Protein AF-A0A8B8KLT3-F1 (afdb_monomer_lite)

pLDDT: mean 94.84, std 6.77, range [44.62, 98.75]

Structure (mmCIF, N/CA/C/O backbone):
data_AF-A0A8B8KLT3-F1
#
_entry.id   AF-A0A8B8KLT3-F1
#
loop_
_atom_site.group_PDB
_atom_site.id
_atom_site.type_symbol
_atom_site.label_atom_id
_atom_site.label_alt_id
_atom_site.label_comp_id
_atom_site.label_asym_id
_atom_site.label_entity_id
_atom_site.label_seq_id
_atom_site.pdbx_PDB_ins_code
_atom_site.Cartn_x
_atom_site.Cartn_y
_atom_site.Cartn_z
_atom_site.occupancy
_atom_site.B_iso_or_equiv
_atom_site.auth_seq_id
_atom_site.auth_comp_id
_atom_site.auth_asym_id
_atom_site.auth_atom_id
_atom_site.pdbx_PDB_model_num
ATOM 1 N N . MET A 1 1 ? -10.458 3.976 -3.186 1.00 79.50 1 MET A N 1
ATOM 2 C CA . MET A 1 1 ? -9.248 4.763 -2.903 1.00 79.50 1 MET A CA 1
ATOM 3 C C . MET A 1 1 ? -8.049 4.004 -3.432 1.00 79.50 1 MET A C 1
ATOM 5 O O . MET A 1 1 ? -7.982 2.793 -3.247 1.00 79.50 1 MET A O 1
ATOM 9 N N . ALA A 1 2 ? -7.175 4.704 -4.144 1.00 73.12 2 ALA A N 1
ATOM 10 C CA . ALA A 1 2 ? -5.927 4.180 -4.677 1.00 73.12 2 ALA A CA 1
ATOM 11 C C . ALA A 1 2 ? -4.838 5.233 -4.448 1.00 73.12 2 ALA A C 1
ATOM 13 O O . ALA A 1 2 ? -5.117 6.430 -4.530 1.00 73.12 2 ALA A O 1
ATOM 14 N N . GLU A 1 3 ? -3.627 4.779 -4.153 1.00 84.38 3 GLU A N 1
ATOM 15 C CA . GLU A 1 3 ? -2.444 5.622 -4.038 1.00 84.38 3 GLU A CA 1
ATOM 16 C C . GLU A 1 3 ? -1.879 5.912 -5.437 1.00 84.38 3 GLU A C 1
ATOM 18 O O . GLU A 1 3 ? -2.183 5.187 -6.392 1.00 84.38 3 GLU A O 1
ATOM 23 N N . PRO A 1 4 ? -1.066 6.973 -5.594 1.00 85.31 4 PRO A N 1
ATOM 24 C CA . PRO A 1 4 ? -0.473 7.330 -6.883 1.00 85.31 4 PRO A CA 1
ATOM 25 C C . PRO A 1 4 ? 0.542 6.301 -7.401 1.00 85.31 4 PRO A C 1
ATOM 27 O O . PRO A 1 4 ? 1.062 6.472 -8.499 1.00 85.31 4 PRO A O 1
ATOM 30 N N . ASP A 1 5 ? 0.853 5.259 -6.630 1.00 90.56 5 ASP A N 1
ATOM 31 C CA . ASP A 1 5 ? 1.742 4.160 -6.993 1.00 90.56 5 ASP A CA 1
ATOM 32 C C . ASP A 1 5 ? 1.015 2.837 -7.287 1.00 90.56 5 ASP A C 1
ATOM 34 O O . ASP A 1 5 ? 1.569 1.752 -7.094 1.00 90.56 5 ASP A O 1
ATOM 38 N N . HIS A 1 6 ? -0.212 2.933 -7.807 1.00 95.19 6 HIS A N 1
ATOM 39 C CA . HIS A 1 6 ? -1.013 1.811 -8.292 1.00 95.19 6 HIS A CA 1
ATOM 40 C C . HIS A 1 6 ? -1.143 1.791 -9.820 1.00 95.19 6 HIS A C 1
ATOM 42 O O . HIS A 1 6 ? -1.507 2.789 -10.439 1.00 95.19 6 HIS A O 1
ATOM 48 N N . ILE A 1 7 ? -0.928 0.619 -10.424 1.00 95.00 7 ILE A N 1
ATOM 49 C CA . ILE A 1 7 ? -1.195 0.349 -11.846 1.00 95.00 7 ILE A CA 1
ATOM 50 C C . ILE A 1 7 ? -2.191 -0.803 -11.964 1.00 95.00 7 ILE A C 1
ATOM 52 O O . ILE A 1 7 ? -1.947 -1.887 -11.440 1.00 95.00 7 ILE A O 1
ATOM 56 N N . PHE A 1 8 ? -3.293 -0.589 -12.682 1.00 95.88 8 PHE A N 1
ATOM 57 C CA . PHE A 1 8 ? -4.299 -1.623 -12.939 1.00 95.88 8 PHE A CA 1
ATOM 58 C C . PHE A 1 8 ? -3.861 -2.541 -14.079 1.00 95.88 8 PHE A C 1
ATOM 60 O O . PHE A 1 8 ? -3.801 -2.107 -15.225 1.00 95.88 8 PHE A O 1
ATOM 67 N N . VAL A 1 9 ? -3.582 -3.805 -13.769 1.00 96.44 9 VAL A N 1
ATOM 68 C CA . VAL A 1 9 ? -3.073 -4.801 -14.732 1.00 96.44 9 VAL A CA 1
ATOM 69 C C . VAL A 1 9 ? -4.161 -5.708 -15.300 1.00 96.44 9 VAL A C 1
ATOM 71 O O . VAL A 1 9 ? -4.005 -6.240 -16.393 1.00 96.44 9 VAL A O 1
ATOM 74 N N . ASN A 1 10 ? -5.271 -5.861 -14.579 1.00 96.12 10 ASN A N 1
ATOM 75 C CA . ASN A 1 10 ? -6.430 -6.645 -14.991 1.00 96.12 10 ASN A CA 1
ATOM 76 C C . ASN A 1 10 ? -7.720 -5.861 -14.697 1.00 96.12 10 ASN A C 1
ATOM 78 O O . ASN A 1 10 ? -7.727 -5.027 -13.784 1.00 96.12 10 ASN A O 1
ATOM 82 N N . PRO A 1 11 ? -8.830 -6.126 -15.416 1.00 95.81 11 PRO A N 1
ATOM 83 C CA . PRO A 1 11 ? -10.123 -5.526 -15.103 1.00 95.81 11 PRO A CA 1
ATOM 84 C C . PRO A 1 11 ? -10.520 -5.799 -13.649 1.00 95.81 11 PRO A C 1
ATOM 86 O O . PRO A 1 11 ? -10.669 -6.954 -13.254 1.00 95.81 11 PRO A O 1
ATOM 89 N N . LEU A 1 12 ? -10.693 -4.741 -12.854 1.00 95.62 12 LEU A N 1
ATOM 90 C CA . LEU A 1 12 ? -11.081 -4.844 -11.449 1.00 95.62 12 LEU A CA 1
ATOM 91 C C . LEU A 1 12 ? -12.616 -4.887 -11.332 1.00 95.62 12 LEU A C 1
ATOM 93 O O . LEU A 1 12 ? -13.262 -3.861 -11.570 1.00 95.62 12 LEU A O 1
ATOM 97 N N . 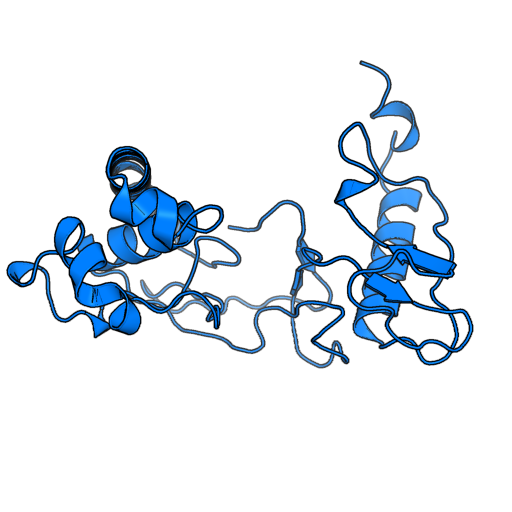PRO A 1 13 ? -13.228 -6.027 -10.958 1.00 96.00 13 PRO A N 1
ATOM 98 C CA . PRO A 1 13 ? -14.648 -6.057 -10.631 1.00 96.00 13 PRO A CA 1
ATOM 99 C C . PRO A 1 13 ? -14.911 -5.313 -9.315 1.00 96.00 13 PRO A C 1
ATOM 101 O O . PRO A 1 13 ? -14.000 -5.033 -8.534 1.00 96.00 13 PRO A O 1
ATOM 104 N N . ASN A 1 14 ? -16.179 -5.034 -9.018 1.00 96.31 14 ASN A N 1
ATOM 105 C CA . ASN A 1 14 ? -16.537 -4.576 -7.681 1.00 96.31 14 ASN A CA 1
ATOM 106 C C . ASN A 1 14 ? -16.343 -5.722 -6.672 1.00 96.31 14 ASN A C 1
ATOM 108 O O . ASN A 1 14 ? -17.134 -6.662 -6.642 1.00 96.31 14 ASN A O 1
ATOM 112 N N . LEU A 1 15 ? -15.287 -5.636 -5.862 1.00 97.06 15 LEU A N 1
ATOM 113 C CA . LEU A 1 15 ? -14.958 -6.624 -4.828 1.00 97.06 15 LEU A CA 1
ATOM 114 C C . LEU A 1 15 ? -15.702 -6.388 -3.499 1.00 97.06 15 LEU A C 1
ATOM 116 O O . LEU A 1 15 ? -15.641 -7.241 -2.609 1.00 97.06 15 LEU A O 1
ATOM 120 N N . ALA A 1 16 ? -16.366 -5.237 -3.342 1.00 97.50 16 ALA A N 1
ATOM 121 C CA . ALA A 1 16 ? -17.148 -4.895 -2.156 1.00 97.50 16 ALA A CA 1
ATOM 122 C C . ALA A 1 16 ? -18.562 -5.498 -2.222 1.00 97.50 16 ALA A C 1
ATOM 124 O O . ALA A 1 16 ? -19.087 -5.775 -3.302 1.00 97.50 16 ALA A O 1
ATOM 125 N N . TYR A 1 17 ? -19.212 -5.666 -1.066 1.00 96.69 17 TYR A N 1
ATOM 126 C CA . TYR A 1 17 ? -20.571 -6.213 -0.996 1.00 96.69 17 TYR A CA 1
ATOM 127 C C . TYR A 1 17 ? -21.422 -5.512 0.061 1.00 96.69 17 TYR A C 1
ATOM 129 O O . TYR A 1 17 ? -21.105 -5.543 1.253 1.00 96.69 17 TYR A O 1
ATOM 137 N N . GLY A 1 18 ? -22.545 -4.926 -0.365 1.00 93.56 18 GLY A N 1
ATOM 138 C CA . GLY A 1 18 ? -23.392 -4.119 0.513 1.00 93.56 18 GLY A CA 1
ATOM 139 C C . GLY A 1 18 ? -22.578 -2.993 1.153 1.00 93.56 18 GLY A C 1
ATOM 140 O O . GLY A 1 18 ? -21.831 -2.302 0.463 1.00 93.56 18 GLY A O 1
ATOM 141 N N . THR A 1 19 ? -22.686 -2.843 2.472 1.00 94.44 19 THR A N 1
ATOM 142 C CA . THR A 1 19 ? -21.913 -1.880 3.274 1.00 94.44 19 THR A CA 1
ATOM 143 C C . THR A 1 19 ? -20.525 -2.381 3.681 1.00 94.44 19 THR A C 1
ATOM 145 O O . THR A 1 19 ? -19.848 -1.696 4.437 1.00 94.44 19 THR A O 1
ATOM 148 N N . ARG A 1 20 ? -20.077 -3.551 3.200 1.00 97.31 20 ARG A N 1
ATOM 149 C CA . ARG A 1 20 ? -18.735 -4.080 3.487 1.00 97.31 20 ARG A CA 1
ATOM 150 C C . ARG A 1 20 ? -17.761 -3.695 2.373 1.00 97.31 20 ARG A C 1
ATOM 152 O O . ARG A 1 20 ? -17.880 -4.244 1.269 1.00 97.31 20 ARG A O 1
ATOM 159 N N . PRO A 1 21 ? -16.812 -2.776 2.627 1.00 98.12 21 PRO A N 1
ATOM 160 C CA . PRO A 1 21 ? -15.795 -2.408 1.651 1.00 98.12 21 PRO A CA 1
ATOM 161 C C . PRO A 1 21 ? -14.854 -3.582 1.363 1.00 98.12 21 PRO A C 1
ATOM 163 O O . PRO A 1 21 ? -14.781 -4.531 2.139 1.00 98.12 21 PRO A O 1
ATOM 166 N N . ALA A 1 22 ? -14.099 -3.511 0.272 1.00 98.25 22 ALA A N 1
ATOM 167 C CA . ALA A 1 22 ? -13.026 -4.459 -0.022 1.00 98.25 22 ALA A CA 1
ATOM 168 C C . ALA A 1 22 ? -11.661 -3.811 0.198 1.00 98.25 22 ALA A C 1
ATOM 170 O O . ALA A 1 22 ? -11.474 -2.660 -0.192 1.00 98.25 22 ALA A O 1
ATOM 171 N N . GLY A 1 23 ? -10.715 -4.544 0.780 1.00 97.62 23 GLY A N 1
ATOM 172 C CA . GLY A 1 23 ? -9.364 -4.056 1.058 1.00 97.62 23 GLY A CA 1
ATOM 173 C C . GLY A 1 23 ? -8.310 -5.151 0.921 1.00 97.62 23 GLY A C 1
ATOM 174 O O . GLY A 1 23 ? -8.630 -6.342 0.908 1.00 97.62 23 GLY A O 1
ATOM 175 N N . TYR A 1 24 ? -7.050 -4.744 0.792 1.00 97.44 24 TYR A N 1
ATOM 176 C CA . TYR A 1 24 ? -5.916 -5.665 0.791 1.00 97.44 24 TYR A CA 1
ATOM 177 C C . TYR A 1 24 ? -5.397 -5.886 2.226 1.00 97.44 24 TYR A C 1
ATOM 179 O O . TYR A 1 24 ? -5.205 -4.903 2.949 1.00 97.44 24 TYR A O 1
ATOM 187 N N . PRO A 1 25 ? -5.170 -7.141 2.663 1.00 96.75 25 PRO A N 1
ATOM 188 C CA . PRO A 1 25 ? -4.592 -7.424 3.972 1.00 96.75 25 PRO A CA 1
ATOM 189 C C . PRO A 1 25 ? -3.084 -7.146 3.968 1.00 96.75 25 PRO A C 1
ATOM 191 O O . PRO A 1 25 ? -2.295 -7.871 3.364 1.00 96.75 25 PRO A O 1
ATOM 194 N N . PHE A 1 26 ? -2.656 -6.112 4.686 1.00 95.25 26 PHE A N 1
ATOM 195 C CA . PHE A 1 26 ? -1.242 -5.771 4.784 1.00 95.25 26 PHE A CA 1
ATOM 196 C C . PHE A 1 26 ? -0.572 -6.586 5.886 1.00 95.25 26 PHE A C 1
ATOM 198 O O . PHE A 1 26 ? -0.862 -6.420 7.069 1.00 95.25 26 PHE A O 1
ATOM 205 N N . PHE A 1 27 ? 0.400 -7.424 5.521 1.00 92.50 27 PHE A N 1
ATOM 206 C CA . PHE A 1 27 ? 1.084 -8.316 6.467 1.00 92.50 27 PHE A CA 1
ATOM 207 C C . PHE A 1 27 ? 1.798 -7.590 7.624 1.00 92.50 27 PHE A C 1
ATOM 209 O O . PHE A 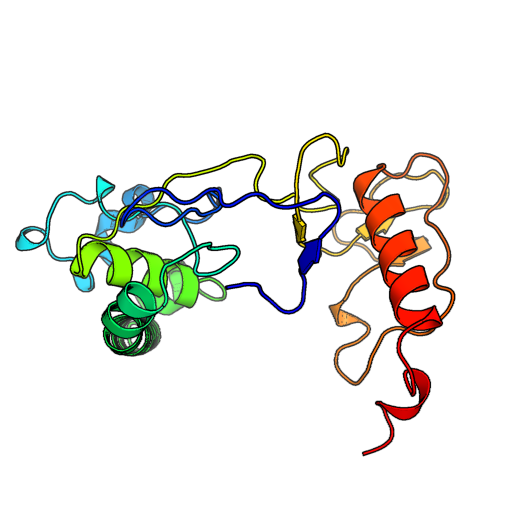1 27 ? 2.122 -8.224 8.636 1.00 92.50 27 PHE A O 1
ATOM 216 N N . TYR A 1 28 ? 2.094 -6.295 7.472 1.00 92.38 28 TYR A N 1
ATOM 217 C CA . TYR A 1 28 ? 2.739 -5.445 8.476 1.00 92.38 28 TYR A CA 1
ATOM 218 C C . TYR A 1 28 ? 1.753 -4.615 9.315 1.00 92.38 28 TYR A C 1
ATOM 220 O O . TYR A 1 28 ? 2.165 -4.029 10.316 1.00 92.38 28 TYR A O 1
ATOM 228 N N . ILE A 1 29 ? 0.460 -4.599 8.973 1.00 97.38 29 ILE A N 1
ATOM 229 C CA . ILE A 1 29 ? -0.584 -3.997 9.806 1.00 97.38 29 ILE A CA 1
ATOM 230 C C . ILE A 1 29 ? -1.136 -5.091 10.717 1.00 97.38 29 ILE A C 1
ATOM 232 O O . ILE A 1 29 ? -1.841 -5.997 10.283 1.00 97.38 29 ILE A O 1
ATOM 236 N N . ARG A 1 30 ? -0.764 -5.056 11.999 1.00 97.50 30 ARG A N 1
ATOM 237 C CA . ARG A 1 30 ? -1.070 -6.117 12.972 1.00 97.50 30 ARG A CA 1
ATOM 238 C C . ARG A 1 30 ? -1.687 -5.536 14.246 1.00 97.50 30 ARG A C 1
ATOM 240 O O . ARG A 1 30 ? -1.007 -5.514 15.274 1.00 97.50 30 ARG A O 1
ATOM 247 N N . PRO A 1 31 ? -2.961 -5.106 14.225 1.00 97.56 31 PRO A N 1
ATOM 248 C CA . PRO A 1 31 ? -3.597 -4.456 15.375 1.00 97.56 31 PRO A CA 1
ATOM 249 C C . PRO A 1 31 ? -3.509 -5.284 16.664 1.00 97.56 31 PRO A C 1
ATOM 251 O O . PRO A 1 31 ? -3.134 -4.755 17.704 1.00 97.56 31 PRO A O 1
ATOM 254 N N . ALA A 1 32 ? -3.708 -6.605 16.576 1.00 97.00 32 ALA A N 1
ATOM 255 C CA . ALA A 1 32 ? -3.585 -7.518 17.717 1.00 97.00 32 ALA A CA 1
ATOM 256 C C . ALA A 1 32 ? -2.170 -7.568 18.332 1.00 97.00 32 ALA A C 1
ATOM 258 O O . ALA A 1 32 ? -2.027 -7.713 19.541 1.00 97.00 32 ALA A O 1
ATOM 259 N N . LYS A 1 33 ? -1.104 -7.403 17.532 1.00 97.75 33 LYS A N 1
ATOM 260 C CA . LYS A 1 33 ? 0.279 -7.350 18.051 1.00 97.75 33 LYS A CA 1
ATOM 261 C C . LYS A 1 33 ? 0.544 -6.049 18.819 1.00 97.75 33 LYS A C 1
ATOM 263 O O . 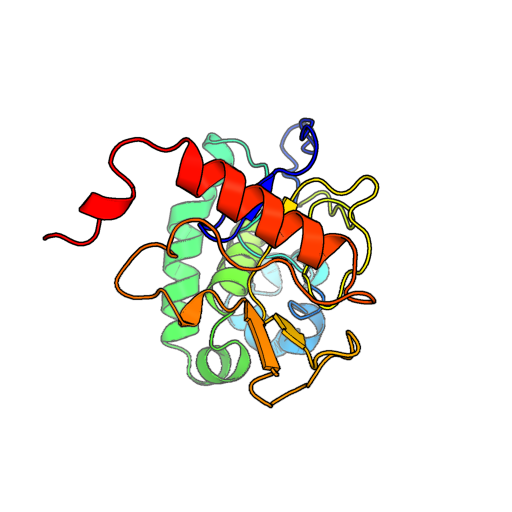LYS A 1 33 ? 1.398 -6.018 19.701 1.00 97.75 33 LYS A O 1
ATOM 268 N N . HIS A 1 34 ? -0.182 -4.988 18.480 1.00 97.75 34 HIS A N 1
ATOM 269 C CA . HIS A 1 34 ? -0.027 -3.651 19.042 1.00 97.75 34 HIS A CA 1
ATOM 270 C C . HIS A 1 34 ? -1.221 -3.253 19.919 1.00 97.75 34 HIS A C 1
ATOM 272 O O . HIS A 1 34 ? -1.486 -2.063 20.082 1.00 97.75 34 HIS A O 1
ATOM 278 N N . GLU A 1 35 ? -1.928 -4.231 20.504 1.00 98.06 35 GLU A N 1
ATOM 279 C CA . GLU A 1 35 ? -3.201 -4.006 21.198 1.00 98.06 35 GLU A CA 1
ATOM 280 C C . GLU A 1 35 ? -3.103 -2.891 22.243 1.00 98.06 35 GLU A C 1
ATOM 282 O O . GLU A 1 35 ? -3.903 -1.964 22.209 1.00 98.06 35 GLU A O 1
ATOM 287 N N . LYS A 1 36 ? -2.072 -2.894 23.097 1.00 98.12 36 LYS A N 1
ATOM 288 C CA . LYS A 1 36 ? -1.874 -1.857 24.125 1.00 98.12 36 LYS A CA 1
ATOM 289 C C . LYS A 1 36 ? -1.902 -0.426 23.558 1.00 98.12 36 LYS A C 1
ATOM 291 O O . LYS A 1 36 ? -2.470 0.462 24.191 1.00 98.12 36 LYS A O 1
ATOM 296 N N . ILE A 1 37 ? -1.291 -0.208 22.391 1.00 98.38 37 ILE A N 1
ATOM 297 C CA . ILE A 1 37 ? -1.264 1.097 21.715 1.00 98.38 37 ILE A CA 1
ATOM 298 C C . ILE A 1 37 ? -2.619 1.354 21.053 1.00 98.38 37 ILE A C 1
ATOM 300 O O . ILE A 1 37 ? -3.208 2.412 21.249 1.00 98.38 37 ILE A O 1
ATOM 304 N N . ILE A 1 38 ? -3.155 0.369 20.325 1.00 98.56 38 ILE A N 1
ATOM 305 C CA . ILE A 1 38 ? -4.439 0.499 19.625 1.00 98.56 38 ILE A CA 1
ATOM 306 C C . ILE A 1 38 ? -5.584 0.800 20.596 1.00 98.56 38 ILE A C 1
ATOM 308 O O . ILE A 1 38 ? -6.423 1.636 20.278 1.00 98.56 38 ILE A O 1
ATOM 312 N N . ARG A 1 39 ? -5.590 0.232 21.809 1.00 98.31 39 ARG A N 1
ATOM 313 C CA . ARG A 1 39 ? -6.609 0.507 22.839 1.00 98.31 39 ARG A CA 1
ATOM 314 C C . ARG A 1 39 ? -6.667 1.964 23.297 1.00 98.31 39 ARG A C 1
ATOM 316 O O . ARG A 1 39 ? -7.680 2.370 23.855 1.00 98.31 39 ARG A O 1
ATOM 323 N N . LYS A 1 40 ? -5.636 2.775 23.031 1.00 98.19 40 LYS A N 1
ATOM 324 C CA . LYS A 1 40 ? -5.693 4.230 23.252 1.00 98.19 40 LYS A CA 1
ATOM 325 C C . LYS A 1 40 ? -6.632 4.942 22.276 1.00 98.19 40 LYS A C 1
ATOM 327 O O . LYS A 1 40 ? -7.173 5.984 22.624 1.00 98.19 40 LYS A O 1
ATOM 332 N N . PHE A 1 41 ? -6.841 4.365 21.094 1.00 98.38 41 PHE A N 1
ATOM 333 C CA . PHE A 1 41 ? -7.639 4.934 20.003 1.00 98.38 41 PHE A CA 1
ATOM 334 C C . PHE A 1 41 ? -8.903 4.108 19.701 1.00 98.38 41 PHE A C 1
ATOM 336 O O . PHE A 1 41 ? -9.863 4.627 19.139 1.00 98.38 41 PHE A O 1
ATOM 343 N N . TYR A 1 42 ? -8.927 2.838 20.115 1.00 98.56 42 TYR A N 1
ATOM 344 C CA . TYR A 1 42 ? -10.063 1.917 20.051 1.00 98.56 42 TYR A CA 1
ATOM 345 C C . TYR A 1 42 ? -10.280 1.234 21.419 1.00 98.56 42 TYR A C 1
ATOM 347 O O . TYR A 1 42 ? -9.831 0.099 21.628 1.00 98.56 42 TYR A O 1
ATOM 355 N N . PRO A 1 43 ? -10.903 1.939 22.384 1.00 98.00 43 PRO A N 1
ATOM 356 C CA . PRO A 1 43 ? -11.120 1.432 23.741 1.00 98.00 43 PRO A CA 1
ATOM 357 C C . PRO A 1 43 ? -11.901 0.109 23.789 1.00 98.00 43 PRO A C 1
ATOM 359 O O . PRO A 1 43 ? -12.638 -0.217 22.860 1.00 98.00 43 PRO A O 1
ATOM 362 N N . GLU A 1 44 ? -11.758 -0.666 24.868 1.00 97.50 44 GLU A N 1
ATOM 363 C CA . GLU A 1 44 ? -12.398 -1.990 25.000 1.00 97.50 44 GLU A CA 1
ATOM 364 C C . GLU A 1 44 ? -13.926 -1.933 24.888 1.00 97.50 44 GLU A C 1
ATOM 366 O O . GLU A 1 44 ? -14.534 -2.823 24.295 1.00 97.50 44 GLU A O 1
ATOM 371 N N . GLU A 1 45 ? -14.549 -0.853 25.363 1.00 97.75 45 GLU A N 1
ATOM 372 C CA . GLU A 1 45 ? -15.989 -0.624 25.254 1.00 97.75 45 GLU A CA 1
ATOM 373 C C . GLU A 1 45 ? -16.484 -0.441 23.810 1.00 97.75 45 GLU A C 1
ATOM 375 O O . GLU A 1 45 ? -17.690 -0.497 23.566 1.00 97.75 45 GLU A O 1
ATOM 380 N N . LYS A 1 46 ? -15.580 -0.212 22.848 1.00 97.88 46 LYS A N 1
ATOM 381 C CA . LYS A 1 46 ? -15.916 -0.099 21.423 1.00 97.88 46 LYS A CA 1
ATOM 382 C C . LYS A 1 46 ? -15.963 -1.445 20.705 1.00 97.88 46 LYS A C 1
ATOM 384 O O . LYS A 1 46 ? -16.580 -1.506 19.645 1.00 97.88 46 LYS A O 1
ATOM 389 N N . GLY A 1 47 ? -15.368 -2.494 21.275 1.00 97.69 47 GLY A N 1
ATOM 390 C CA . GLY A 1 47 ? -15.383 -3.844 20.711 1.00 97.69 47 GLY A CA 1
ATOM 391 C C . GLY A 1 47 ? -14.060 -4.606 20.869 1.00 97.69 47 GLY A C 1
ATOM 392 O O . GLY A 1 47 ? -13.075 -4.088 21.409 1.00 97.69 47 GLY A O 1
ATOM 393 N N . PRO A 1 48 ? -14.008 -5.875 20.432 1.00 97.88 48 PRO A N 1
ATOM 394 C CA . PRO A 1 48 ? -12.787 -6.677 20.442 1.00 97.88 48 PRO A CA 1
ATOM 395 C C . PRO A 1 48 ? -11.723 -6.128 19.479 1.00 97.88 48 PRO A C 1
ATOM 397 O O . PRO A 1 48 ? -12.035 -5.593 18.422 1.00 97.88 48 PRO A O 1
ATOM 400 N N . ILE A 1 49 ? -10.435 -6.335 19.783 1.00 97.94 49 ILE A N 1
ATOM 401 C CA . ILE A 1 49 ? -9.322 -5.885 18.921 1.00 97.94 49 ILE A CA 1
ATOM 402 C C . ILE A 1 49 ? -9.380 -6.471 17.500 1.00 97.94 49 ILE A C 1
ATOM 404 O O . ILE A 1 49 ? -8.863 -5.881 16.556 1.00 97.94 49 ILE A O 1
ATOM 408 N N . THR A 1 50 ? -10.051 -7.613 17.334 1.00 97.31 50 THR A N 1
ATOM 409 C CA . THR A 1 50 ? -10.298 -8.271 16.045 1.00 97.31 50 THR A CA 1
ATOM 410 C C . THR A 1 50 ? -11.262 -7.511 15.134 1.00 97.31 50 THR A C 1
ATOM 412 O O . THR A 1 50 ? -11.457 -7.936 13.994 1.00 97.31 50 THR A O 1
ATOM 415 N N . ASP A 1 51 ? -11.877 -6.427 15.614 1.00 98.19 51 ASP A N 1
ATOM 416 C CA . ASP A 1 51 ? -12.683 -5.518 14.795 1.00 98.19 51 ASP A CA 1
ATOM 417 C C . ASP A 1 51 ? -11.846 -4.517 14.004 1.00 98.19 51 ASP A C 1
ATOM 419 O O . ASP A 1 51 ? -12.302 -4.014 12.979 1.00 98.19 51 ASP A O 1
ATOM 423 N N . VAL A 1 52 ? -10.598 -4.291 14.418 1.00 98.44 52 VAL A N 1
ATOM 424 C CA . VAL A 1 52 ? -9.633 -3.501 13.655 1.00 98.44 52 VAL A CA 1
ATOM 425 C C . VAL A 1 52 ? -9.001 -4.406 12.597 1.00 98.44 52 VAL A C 1
ATOM 427 O O . VAL A 1 52 ? -8.135 -5.230 12.898 1.00 98.44 52 VAL A O 1
ATOM 430 N N . ASP A 1 53 ? -9.459 -4.275 11.352 1.00 98.19 53 ASP A N 1
ATOM 431 C CA . ASP A 1 53 ? -8.963 -5.082 10.234 1.00 98.19 53 ASP A CA 1
ATOM 432 C C . ASP A 1 53 ? -7.472 -4.774 9.932 1.00 98.19 53 ASP A C 1
ATOM 434 O O . ASP A 1 53 ? -7.034 -3.629 10.068 1.00 98.19 53 ASP A O 1
ATOM 438 N N . PRO A 1 54 ? -6.662 -5.762 9.496 1.00 97.56 54 PRO A N 1
ATOM 439 C CA . PRO A 1 54 ? -5.241 -5.584 9.174 1.00 97.56 54 PRO A CA 1
ATOM 440 C C . PRO A 1 54 ? -5.039 -4.918 7.799 1.00 97.56 54 PRO A C 1
ATOM 442 O O . PRO A 1 54 ? -4.458 -5.496 6.880 1.00 97.56 54 PRO A O 1
ATOM 445 N N . ILE A 1 55 ? -5.564 -3.707 7.634 1.00 97.00 55 ILE A N 1
ATOM 446 C CA . ILE A 1 55 ? -5.626 -2.986 6.357 1.00 97.00 55 ILE A CA 1
ATOM 447 C C . ILE A 1 55 ? -5.030 -1.582 6.460 1.00 97.00 55 ILE A C 1
ATOM 449 O O . ILE A 1 55 ? -4.829 -1.055 7.549 1.00 97.00 55 ILE A O 1
ATOM 453 N N . GLY A 1 56 ? -4.815 -0.951 5.309 1.00 94.56 56 GLY A N 1
ATOM 454 C CA . GLY A 1 56 ? -4.695 0.500 5.203 1.00 94.56 56 GLY A CA 1
ATOM 455 C C . GLY A 1 56 ? -5.823 1.104 4.377 1.00 94.56 56 GLY A C 1
ATOM 456 O O . GLY A 1 56 ? -6.749 0.415 3.952 1.00 94.56 56 GLY A O 1
ATOM 457 N N . ASN A 1 57 ? -5.713 2.400 4.113 1.00 93.56 57 ASN A N 1
ATOM 458 C CA . ASN A 1 57 ? -6.665 3.177 3.317 1.00 93.56 57 ASN A CA 1
ATOM 459 C C . ASN A 1 57 ? -6.583 2.904 1.802 1.00 93.56 57 ASN A C 1
ATOM 461 O O . ASN A 1 57 ? -7.401 3.423 1.040 1.00 93.56 57 ASN A O 1
ATOM 465 N N . SER A 1 58 ? -5.602 2.132 1.333 1.00 92.88 58 SER A N 1
ATOM 466 C CA . SER A 1 58 ? -5.361 1.924 -0.093 1.00 92.88 58 SER A CA 1
ATOM 467 C C . SER A 1 58 ? -4.645 0.594 -0.357 1.00 92.88 58 SER A C 1
ATOM 469 O O . SER A 1 58 ? -3.699 0.305 0.366 1.00 92.88 58 SER A O 1
ATOM 471 N N . PRO A 1 59 ? -5.053 -0.205 -1.364 1.00 95.62 59 PRO A N 1
ATOM 472 C CA . PRO A 1 59 ? -6.255 -0.049 -2.171 1.00 95.62 59 PRO A CA 1
ATOM 473 C C . PRO A 1 59 ? -7.501 -0.455 -1.376 1.00 95.62 59 PRO A C 1
ATOM 475 O O . PRO A 1 59 ? -7.530 -1.482 -0.697 1.00 95.62 59 PRO A O 1
ATOM 478 N N . VAL A 1 60 ? -8.560 0.345 -1.502 1.00 96.75 60 VAL A N 1
ATOM 479 C CA . VAL A 1 60 ? -9.865 0.060 -0.890 1.00 96.75 60 VAL A CA 1
ATOM 480 C C . VAL A 1 60 ? -10.994 0.379 -1.870 1.00 96.75 60 VAL A C 1
ATOM 482 O O . VAL A 1 60 ? -11.022 1.467 -2.449 1.00 96.75 60 VAL A O 1
ATOM 485 N N . ILE A 1 61 ? -11.967 -0.521 -2.029 1.00 97.62 61 ILE A N 1
ATOM 486 C CA . ILE A 1 61 ? -13.260 -0.221 -2.669 1.00 97.62 61 ILE A CA 1
ATOM 487 C C . ILE A 1 61 ? -14.274 0.036 -1.561 1.00 97.62 61 ILE A C 1
ATOM 489 O O . ILE A 1 61 ? -14.682 -0.896 -0.875 1.00 97.62 61 ILE A O 1
ATOM 493 N N . ILE A 1 62 ? -14.683 1.292 -1.393 1.00 97.44 62 ILE A N 1
ATOM 494 C CA . ILE A 1 62 ? -15.596 1.743 -0.337 1.00 97.44 62 ILE A CA 1
ATOM 495 C C . ILE A 1 62 ? -16.690 2.625 -0.936 1.00 97.44 62 ILE A C 1
ATOM 497 O O . ILE A 1 62 ? -16.445 3.372 -1.887 1.00 97.44 62 ILE A O 1
ATOM 501 N N . GLN A 1 63 ? -17.904 2.531 -0.389 1.00 96.75 63 GLN A N 1
ATOM 502 C CA . GLN A 1 63 ? -18.985 3.443 -0.751 1.00 96.75 63 GLN A CA 1
ATOM 503 C C . GLN A 1 63 ? -18.635 4.869 -0.327 1.00 96.75 63 GLN A C 1
ATOM 505 O O . GLN A 1 63 ? -18.094 5.087 0.754 1.00 96.75 63 GLN A O 1
ATOM 510 N N . LYS A 1 64 ? -19.002 5.850 -1.153 1.00 96.31 64 LYS A N 1
ATOM 511 C CA . LYS A 1 64 ? -18.720 7.259 -0.869 1.00 96.31 64 LYS A CA 1
ATOM 512 C C . LYS A 1 64 ? -19.276 7.709 0.491 1.00 96.31 64 LYS A C 1
ATOM 514 O O . LYS A 1 64 ? -18.546 8.345 1.235 1.00 96.31 64 LYS A O 1
ATOM 519 N N . SER A 1 65 ? -20.510 7.331 0.827 1.00 97.19 65 SER A N 1
ATOM 520 C CA . SER A 1 65 ? -21.155 7.692 2.099 1.00 97.19 65 SER A CA 1
ATOM 521 C C . SER A 1 65 ? -20.412 7.146 3.320 1.00 97.19 65 SER A C 1
ATOM 523 O O . SER A 1 65 ? -20.201 7.879 4.277 1.00 97.19 65 SER A O 1
ATOM 525 N N . LEU A 1 66 ? -19.955 5.890 3.268 1.00 97.38 66 LEU A N 1
ATOM 526 C CA . LEU A 1 66 ? -19.138 5.304 4.336 1.00 97.38 66 LEU A CA 1
ATOM 527 C C . LEU A 1 66 ? -17.792 6.020 4.461 1.00 97.38 66 LEU A C 1
ATOM 529 O O . LEU A 1 66 ? -17.325 6.261 5.567 1.00 97.38 66 LEU A O 1
ATOM 533 N N . LEU A 1 67 ? -17.169 6.386 3.336 1.00 97.31 67 LEU A N 1
ATOM 534 C CA . LEU A 1 67 ? -15.925 7.151 3.372 1.00 97.31 67 LEU A CA 1
ATOM 535 C C . LEU A 1 67 ? -16.132 8.541 3.996 1.00 97.31 67 LEU A C 1
ATOM 537 O O . LEU A 1 67 ? -15.308 8.974 4.793 1.00 97.31 67 LEU A O 1
ATOM 541 N N . GLU A 1 68 ? -17.226 9.225 3.656 1.00 97.69 68 GLU A N 1
ATOM 542 C CA . GLU A 1 68 ? -17.599 10.517 4.249 1.00 97.69 68 GLU A CA 1
ATOM 543 C C . GLU A 1 68 ? -17.839 10.409 5.762 1.00 97.69 68 GLU A C 1
ATOM 545 O O . GLU A 1 68 ? -17.460 11.315 6.501 1.00 97.69 68 GLU A O 1
ATOM 550 N N . GLU A 1 69 ? -18.407 9.295 6.228 1.00 97.38 69 GLU A N 1
ATOM 551 C CA . GLU A 1 69 ? -18.633 9.016 7.649 1.00 97.38 69 GLU A CA 1
ATOM 552 C C . GLU A 1 69 ? -17.323 8.775 8.417 1.00 97.38 69 GLU A C 1
ATOM 554 O O . GLU A 1 69 ? -17.103 9.369 9.475 1.00 97.38 69 GLU A O 1
ATOM 559 N N . ILE A 1 70 ? -16.414 7.957 7.873 1.00 97.88 70 ILE A N 1
ATOM 560 C CA . ILE A 1 70 ? -15.158 7.623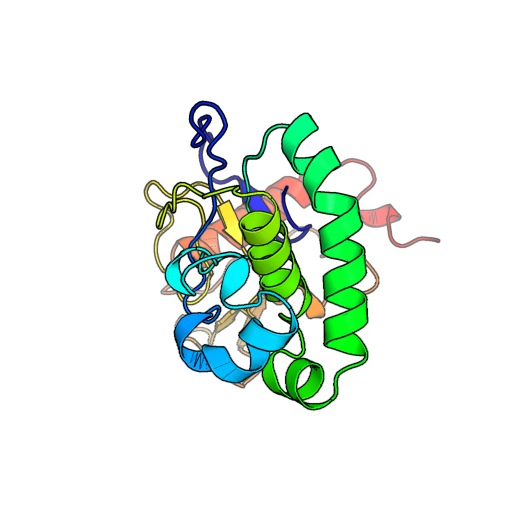 8.563 1.00 97.88 70 ILE A CA 1
ATOM 561 C C . ILE A 1 70 ? -14.095 8.720 8.449 1.00 97.88 70 ILE A C 1
ATOM 563 O O . ILE A 1 70 ? -13.235 8.809 9.325 1.00 97.88 70 ILE A O 1
ATOM 567 N N . ALA A 1 71 ? -14.114 9.546 7.397 1.00 98.06 71 ALA A N 1
ATOM 568 C CA . ALA A 1 71 ? -13.026 10.480 7.097 1.00 98.06 71 ALA A CA 1
ATOM 569 C C . ALA A 1 71 ? -12.727 11.487 8.227 1.00 98.06 71 ALA A C 1
ATOM 571 O O . ALA A 1 71 ? -11.550 11.638 8.563 1.00 98.06 71 ALA A O 1
ATOM 572 N N . PRO A 1 72 ? -13.716 12.134 8.882 1.00 98.56 72 PRO A N 1
ATOM 573 C CA . PRO A 1 72 ? -13.437 13.024 10.011 1.00 98.56 72 PRO A CA 1
ATOM 574 C C . PRO A 1 72 ? -12.758 12.303 11.183 1.00 98.56 72 PRO A C 1
ATOM 576 O O . PRO A 1 72 ? -11.820 12.827 11.784 1.00 98.56 72 PRO A O 1
ATOM 579 N N . THR A 1 73 ? -13.193 11.079 11.495 1.00 98.69 73 THR A N 1
ATOM 580 C CA . THR A 1 73 ? -12.584 10.258 12.552 1.00 98.69 73 THR A CA 1
ATOM 581 C C . THR A 1 73 ? -11.192 9.794 12.161 1.00 98.69 73 THR A C 1
ATOM 583 O O . THR A 1 73 ? -10.298 9.833 12.997 1.00 98.69 73 THR A O 1
ATOM 586 N N . TRP A 1 74 ? -10.986 9.407 10.903 1.00 98.56 74 TRP A N 1
ATOM 587 C CA . TRP A 1 74 ? -9.677 9.020 10.391 1.00 98.56 74 TRP A CA 1
ATOM 588 C C . TRP A 1 74 ? -8.666 10.152 10.564 1.00 98.56 74 TRP A C 1
ATOM 590 O O . TRP A 1 74 ? -7.626 9.925 11.174 1.00 98.56 74 TRP A O 1
ATOM 600 N N . VAL A 1 75 ? -8.997 11.378 10.146 1.00 98.31 75 VAL A N 1
ATOM 601 C CA . VAL A 1 75 ? -8.122 12.547 10.342 1.00 98.31 75 VAL A CA 1
ATOM 602 C C . VAL A 1 75 ? -7.801 12.758 11.824 1.00 98.31 75 VAL A C 1
ATOM 604 O O . VAL A 1 75 ? -6.636 12.908 12.186 1.00 98.31 75 VAL A O 1
ATOM 607 N N . ASN A 1 76 ? -8.811 12.719 12.696 1.00 98.62 76 ASN A N 1
ATOM 608 C CA . ASN A 1 76 ? -8.608 12.931 14.129 1.00 98.62 76 ASN A CA 1
ATOM 609 C C . ASN A 1 76 ? -7.727 11.846 14.762 1.00 98.62 76 ASN A C 1
ATOM 611 O O . ASN A 1 76 ? -6.821 12.169 15.524 1.00 98.62 76 ASN A O 1
ATOM 615 N N . VAL A 1 77 ? -7.960 10.573 14.434 1.00 98.62 77 VAL A N 1
ATOM 616 C CA . VAL A 1 77 ? -7.153 9.457 14.944 1.00 98.62 77 VAL A CA 1
ATOM 617 C C . VAL A 1 77 ? -5.724 9.538 14.407 1.00 98.62 77 VAL A C 1
ATOM 619 O O . VAL A 1 77 ? -4.795 9.307 15.174 1.00 98.62 77 VAL A O 1
ATOM 622 N N . SER A 1 78 ? -5.523 9.924 13.142 1.00 98.56 78 SER A N 1
ATOM 623 C CA . SER A 1 78 ? -4.184 10.140 12.579 1.00 98.56 78 SER A CA 1
ATOM 624 C C . SER A 1 78 ? -3.415 11.200 13.365 1.00 98.56 78 SER A C 1
ATOM 626 O O . SER A 1 78 ? -2.275 10.964 13.758 1.00 98.56 78 SER A O 1
ATOM 628 N N . LEU A 1 79 ? -4.042 12.343 13.662 1.00 98.50 79 LEU A N 1
ATOM 629 C CA . LEU A 1 79 ? -3.415 13.403 14.458 1.00 98.50 79 LEU A CA 1
ATOM 630 C C . LEU A 1 79 ? -3.125 12.939 15.891 1.00 98.50 79 LEU A C 1
ATOM 632 O O . LEU A 1 79 ? -2.015 13.114 16.379 1.00 98.50 79 LEU A O 1
ATOM 636 N N . GLN A 1 80 ? -4.075 12.264 16.541 1.00 98.50 80 GLN A N 1
ATOM 637 C CA . GLN A 1 80 ? -3.883 11.739 17.896 1.00 98.50 80 GLN A CA 1
ATOM 638 C C . GLN A 1 80 ? -2.770 10.687 17.970 1.00 98.50 80 GLN A C 1
ATOM 640 O O . GLN A 1 80 ? -1.997 10.679 18.925 1.00 98.50 80 GLN A O 1
ATOM 645 N N . MET A 1 81 ? -2.679 9.791 16.983 1.00 98.56 81 MET A N 1
ATOM 646 C CA . MET A 1 81 ? -1.585 8.826 16.892 1.00 98.56 81 MET A CA 1
ATOM 647 C C . MET A 1 81 ? -0.253 9.538 16.660 1.00 98.56 81 MET A C 1
ATOM 649 O O . MET A 1 81 ? 0.748 9.137 17.247 1.00 98.56 81 MET A O 1
ATOM 653 N N . LYS A 1 82 ? -0.240 10.597 15.842 1.00 98.12 82 LYS A N 1
ATOM 654 C CA . LYS A 1 82 ? 0.965 11.385 15.569 1.00 98.12 82 LYS A CA 1
ATOM 655 C C . LYS A 1 82 ? 1.458 12.138 16.807 1.00 98.12 82 LYS A C 1
ATOM 657 O O . LYS A 1 82 ? 2.660 12.195 17.044 1.00 98.12 82 LYS A O 1
ATOM 662 N N . ASP A 1 83 ? 0.539 12.652 17.617 1.00 98.12 83 ASP A N 1
ATOM 663 C CA . ASP A 1 83 ? 0.843 13.359 18.864 1.00 98.12 83 ASP A CA 1
ATOM 664 C C . ASP A 1 83 ? 1.179 12.413 20.031 1.00 98.12 83 ASP A C 1
ATOM 666 O O . ASP A 1 83 ? 1.630 12.867 21.085 1.00 98.12 83 ASP A O 1
ATOM 670 N N . TYR A 1 84 ? 0.977 11.099 19.872 1.00 98.25 84 TYR A N 1
ATOM 671 C CA . TYR A 1 84 ? 1.292 10.090 20.881 1.00 98.25 84 TYR A CA 1
ATOM 672 C C . TYR A 1 84 ? 2.635 9.406 20.564 1.00 98.25 84 TYR A C 1
ATOM 674 O O . TYR A 1 84 ? 2.675 8.534 19.692 1.00 98.25 84 TYR A O 1
ATOM 682 N N . PRO A 1 85 ? 3.735 9.720 21.286 1.00 98.19 85 PRO A N 1
ATOM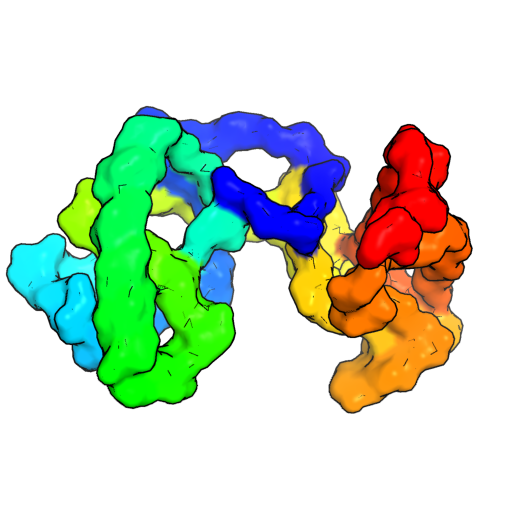 683 C CA . PRO A 1 85 ? 5.086 9.308 20.890 1.00 98.19 85 PRO A CA 1
ATOM 684 C C . PRO A 1 85 ? 5.268 7.799 20.688 1.00 98.19 85 PRO A C 1
ATOM 686 O O . PRO A 1 85 ? 5.916 7.385 19.735 1.00 98.19 85 PRO A O 1
ATOM 689 N N . GLU A 1 86 ? 4.655 6.966 21.539 1.00 98.19 86 GLU A N 1
ATOM 690 C CA . GLU A 1 86 ? 4.743 5.500 21.422 1.00 98.19 86 GLU A CA 1
ATOM 691 C C . GLU A 1 86 ? 4.037 4.989 20.147 1.00 98.19 86 GLU A C 1
ATOM 693 O O . GLU A 1 86 ? 4.509 4.027 19.544 1.00 98.19 86 GLU A O 1
ATOM 698 N N . ALA A 1 87 ? 2.951 5.630 19.686 1.00 98.25 87 ALA A N 1
ATOM 699 C CA . ALA A 1 87 ? 2.309 5.277 18.413 1.00 98.25 87 ALA A CA 1
ATOM 700 C C . ALA A 1 87 ? 3.095 5.806 17.209 1.00 98.25 87 ALA A C 1
ATOM 702 O O . ALA A 1 87 ? 3.286 5.049 16.259 1.00 98.25 87 ALA A O 1
ATOM 703 N N . ASP A 1 88 ? 3.573 7.053 17.250 1.00 98.25 88 ASP A N 1
ATOM 704 C CA . ASP A 1 88 ? 4.379 7.631 16.166 1.00 98.25 88 ASP A CA 1
ATOM 705 C C . ASP A 1 88 ? 5.669 6.836 15.938 1.00 98.25 88 ASP A C 1
ATOM 707 O O . ASP A 1 88 ? 5.977 6.458 14.810 1.00 98.25 88 ASP A O 1
ATOM 711 N N . GLU A 1 89 ? 6.377 6.479 17.010 1.00 98.12 89 GLU A N 1
ATOM 712 C CA . GLU A 1 89 ? 7.581 5.653 16.924 1.00 98.12 89 GLU A CA 1
ATOM 713 C C . GLU A 1 89 ? 7.272 4.236 16.416 1.00 98.12 89 GLU A C 1
ATOM 715 O O . GLU A 1 89 ? 7.988 3.709 15.563 1.00 98.12 89 GLU A O 1
ATOM 720 N N . THR A 1 90 ? 6.190 3.614 16.901 1.00 98.00 90 THR A N 1
ATOM 721 C CA . THR A 1 90 ? 5.862 2.223 16.550 1.00 98.00 90 THR A CA 1
ATOM 722 C C . THR A 1 90 ? 5.329 2.081 15.127 1.00 98.00 90 THR A C 1
ATOM 724 O O . THR A 1 90 ? 5.698 1.141 14.420 1.00 98.00 90 THR A O 1
ATOM 727 N N . PHE A 1 91 ? 4.418 2.961 14.710 1.00 97.88 91 PHE A N 1
ATOM 728 C CA . PHE A 1 91 ? 3.743 2.859 13.416 1.00 97.88 91 PHE A CA 1
ATOM 729 C C . PHE A 1 91 ? 4.457 3.655 12.325 1.00 97.88 91 PHE A C 1
ATOM 731 O O . PHE A 1 91 ? 4.411 3.258 11.160 1.00 97.88 91 PHE A O 1
ATOM 738 N N . GLY A 1 92 ? 5.152 4.739 12.676 1.00 96.38 92 GLY A N 1
ATOM 739 C CA . GLY A 1 92 ? 5.962 5.531 11.757 1.00 96.38 92 GLY A CA 1
ATOM 740 C C . GLY A 1 92 ? 5.232 5.866 10.457 1.00 96.38 92 GLY A C 1
ATOM 741 O O . GLY A 1 92 ? 4.148 6.444 10.450 1.00 96.38 92 GLY A O 1
ATOM 742 N N . TRP A 1 93 ? 5.818 5.465 9.327 1.00 91.81 93 TRP A N 1
ATOM 743 C CA . TRP A 1 93 ? 5.295 5.788 7.996 1.00 91.81 93 TRP A CA 1
ATOM 744 C C . TRP A 1 93 ? 3.955 5.112 7.648 1.00 91.81 93 TRP A C 1
ATOM 746 O O . TRP A 1 93 ? 3.310 5.550 6.701 1.00 91.81 93 TRP A O 1
ATOM 756 N N . VAL A 1 94 ? 3.518 4.084 8.391 1.00 95.69 94 VAL A N 1
ATOM 757 C CA . VAL A 1 94 ? 2.207 3.420 8.196 1.00 95.69 94 VAL A CA 1
ATOM 758 C C . VAL A 1 94 ? 1.149 3.869 9.204 1.00 95.69 94 VAL A C 1
ATOM 760 O O . VAL A 1 94 ? 0.080 3.265 9.291 1.00 95.69 94 VAL A O 1
ATOM 763 N N . LEU A 1 95 ? 1.417 4.915 9.986 1.00 97.81 95 LEU A N 1
ATOM 764 C CA . LEU A 1 95 ? 0.509 5.407 11.022 1.00 97.81 95 LEU A CA 1
ATOM 765 C C . LEU A 1 95 ? -0.887 5.734 10.481 1.00 97.81 95 LEU A C 1
ATOM 767 O O . LEU A 1 95 ? -1.882 5.325 11.076 1.00 97.81 95 LEU A O 1
ATOM 771 N N . GLU A 1 96 ? -0.980 6.380 9.318 1.00 96.62 96 GLU A N 1
ATOM 772 C CA . GLU A 1 96 ? -2.277 6.706 8.711 1.00 96.62 96 GLU A CA 1
ATOM 773 C C . GLU A 1 96 ? -3.072 5.461 8.288 1.00 96.62 96 GLU A C 1
ATOM 775 O O . GLU A 1 96 ? -4.303 5.489 8.317 1.00 96.62 96 GLU A O 1
ATOM 780 N N . MET A 1 97 ? -2.396 4.349 7.968 1.00 97.94 97 MET A N 1
ATOM 781 C CA . MET A 1 97 ? -3.046 3.067 7.672 1.00 97.94 97 MET A CA 1
ATOM 782 C C . MET A 1 97 ? -3.681 2.475 8.937 1.00 97.94 97 MET A C 1
ATOM 784 O O . MET A 1 97 ? -4.832 2.042 8.904 1.00 97.94 97 MET A O 1
ATOM 788 N N . TYR A 1 98 ? -2.970 2.519 10.072 1.00 98.50 98 TYR A N 1
ATOM 789 C CA . TYR A 1 98 ? -3.527 2.123 11.370 1.00 98.50 98 TYR A CA 1
ATOM 790 C C . TYR A 1 98 ? -4.684 3.031 11.794 1.00 98.50 98 TYR A C 1
ATOM 792 O O . TYR A 1 98 ? -5.705 2.536 12.272 1.00 98.50 98 TYR A O 1
ATOM 800 N N . ALA A 1 99 ? -4.558 4.342 11.584 1.00 98.56 99 ALA A N 1
ATOM 801 C CA . ALA A 1 99 ? -5.621 5.292 11.883 1.00 98.56 99 ALA A CA 1
ATOM 802 C C . ALA A 1 99 ? -6.875 5.035 11.035 1.00 98.56 99 ALA A C 1
ATOM 804 O O . ALA A 1 99 ? -7.984 5.074 11.567 1.00 98.56 99 ALA A O 1
ATOM 805 N N . TYR A 1 100 ? -6.715 4.699 9.750 1.00 98.56 100 TYR A N 1
ATOM 806 C CA . TYR A 1 100 ? -7.823 4.299 8.879 1.00 98.56 100 TYR A CA 1
ATOM 807 C C . TYR A 1 100 ? -8.526 3.035 9.393 1.00 98.56 100 TYR A C 1
ATOM 809 O O . TYR A 1 100 ? -9.757 2.996 9.473 1.00 98.56 100 TYR A O 1
ATOM 817 N N . ALA A 1 101 ? -7.756 2.010 9.773 1.00 98.50 101 ALA A N 1
ATOM 818 C CA . ALA A 1 101 ? -8.303 0.764 10.303 1.00 98.50 101 ALA A CA 1
ATOM 819 C C . ALA A 1 101 ? -9.071 0.992 11.618 1.00 98.50 101 ALA A C 1
ATOM 821 O O . ALA A 1 101 ? -10.181 0.485 11.784 1.00 98.50 101 ALA A O 1
ATOM 822 N N . VAL A 1 102 ? -8.523 1.806 12.528 1.00 98.75 102 VAL A N 1
ATOM 823 C CA . VAL A 1 102 ? -9.185 2.175 13.790 1.00 98.75 102 VAL A CA 1
ATOM 824 C C . VAL A 1 102 ? -10.444 3.000 13.542 1.00 98.75 102 VAL A C 1
ATOM 826 O O . VAL A 1 102 ? -11.485 2.699 14.119 1.00 98.75 102 VAL A O 1
ATOM 829 N N . ALA A 1 103 ? -10.390 4.011 12.672 1.00 98.69 103 ALA A N 1
ATOM 830 C CA . ALA A 1 103 ? -11.555 4.824 12.339 1.00 98.69 103 ALA A CA 1
ATOM 831 C C . ALA A 1 103 ? -12.675 3.978 11.726 1.00 98.69 103 ALA A C 1
ATOM 833 O O . ALA A 1 103 ? -13.830 4.117 12.117 1.00 98.69 103 ALA A O 1
ATOM 834 N N . SER A 1 104 ? -12.330 3.046 10.836 1.00 98.50 104 SER A N 1
ATOM 835 C CA . SER A 1 104 ? -13.288 2.088 10.277 1.00 98.50 104 SER A CA 1
ATOM 836 C C . SER A 1 104 ? -13.955 1.258 11.378 1.00 98.50 104 SER A C 1
ATOM 838 O O . SER A 1 104 ? -15.181 1.181 11.428 1.00 98.50 104 SER A O 1
ATOM 840 N N . ALA A 1 105 ? -13.171 0.713 12.314 1.00 98.50 105 ALA A N 1
ATOM 841 C CA . ALA A 1 105 ? -13.691 -0.074 13.432 1.00 98.50 105 ALA A CA 1
ATOM 842 C C . ALA A 1 105 ? -14.573 0.748 14.391 1.00 98.50 105 ALA A C 1
ATOM 844 O O . ALA A 1 105 ? -15.602 0.256 14.850 1.00 98.50 105 ALA A O 1
ATOM 845 N N . LEU A 1 106 ? -14.224 2.013 14.661 1.00 98.69 106 LEU A N 1
ATOM 846 C CA . LEU A 1 106 ? -15.028 2.925 15.489 1.00 98.69 106 LEU A CA 1
ATOM 847 C C . LEU A 1 106 ? -16.425 3.190 14.908 1.00 98.69 106 LEU A C 1
ATOM 849 O O . LEU A 1 106 ? -17.354 3.449 15.671 1.00 98.69 106 LEU A O 1
ATOM 853 N N . HIS A 1 107 ? -16.562 3.096 13.585 1.00 98.25 107 HIS A N 1
ATOM 854 C CA . HIS A 1 107 ? -17.823 3.230 12.850 1.00 98.25 107 HIS A CA 1
ATOM 855 C C . HIS A 1 107 ? -18.455 1.879 12.479 1.00 98.25 107 HIS A C 1
ATOM 857 O O . HIS A 1 107 ? -19.408 1.822 11.708 1.00 98.25 107 HIS A O 1
ATOM 863 N N . GLY A 1 108 ? -17.934 0.764 13.005 1.00 97.75 108 GLY A N 1
ATOM 864 C CA . GLY A 1 108 ? -18.460 -0.577 12.728 1.00 97.75 108 GLY A CA 1
ATOM 865 C C . GLY A 1 108 ? -18.261 -1.052 11.282 1.00 97.75 108 GLY A C 1
ATOM 866 O O . GLY A 1 108 ? -18.924 -1.994 10.840 1.00 97.75 108 GLY A O 1
ATOM 867 N N . VAL A 1 109 ? -17.356 -0.425 10.527 1.00 98.00 109 VAL A N 1
ATOM 868 C CA . VAL A 1 109 ? -17.060 -0.774 9.134 1.00 98.00 109 VAL A CA 1
ATOM 869 C C . VAL A 1 109 ? -16.047 -1.918 9.088 1.00 98.00 109 VAL A C 1
ATOM 871 O O . VAL A 1 109 ? -14.882 -1.749 9.444 1.00 98.00 109 VAL A O 1
ATOM 874 N N . ARG A 1 110 ? -16.490 -3.080 8.592 1.00 97.25 110 ARG A N 1
ATOM 875 C CA . ARG A 1 110 ? -15.663 -4.283 8.389 1.00 97.25 110 ARG A CA 1
ATOM 876 C C . ARG A 1 110 ? -15.411 -4.556 6.912 1.00 97.25 110 ARG A C 1
ATOM 878 O O . ARG A 1 110 ? -16.332 -4.478 6.095 1.00 97.25 110 ARG A O 1
ATOM 885 N N . HIS A 1 111 ? -14.179 -4.930 6.585 1.00 98.19 111 HIS A N 1
ATOM 886 C CA . HIS A 1 111 ? -13.722 -5.124 5.214 1.00 98.19 111 HIS A CA 1
ATOM 887 C C . HIS A 1 111 ? -13.748 -6.596 4.789 1.00 98.19 111 HIS A C 1
ATOM 889 O O . HIS A 1 111 ? -13.506 -7.514 5.571 1.00 98.19 111 HIS A O 1
ATOM 895 N N . ILE A 1 112 ? -14.006 -6.822 3.503 1.00 98.38 112 ILE A N 1
ATOM 896 C CA . ILE A 1 112 ? -13.739 -8.087 2.823 1.00 98.38 112 ILE A CA 1
ATOM 897 C C . ILE A 1 112 ? -12.283 -8.038 2.359 1.00 98.38 112 ILE A C 1
ATOM 899 O O . ILE A 1 112 ? -11.920 -7.213 1.517 1.00 98.38 112 ILE A O 1
ATOM 903 N N . LEU A 1 113 ? -11.448 -8.897 2.936 1.00 98.00 113 LEU A N 1
ATOM 904 C CA . LEU A 1 113 ? -10.017 -8.936 2.648 1.00 98.00 113 LEU A CA 1
ATOM 905 C C . LEU A 1 113 ? -9.747 -9.817 1.430 1.00 98.00 113 LEU A C 1
ATOM 907 O O . LEU A 1 113 ? -10.150 -10.979 1.401 1.00 98.00 113 LEU A O 1
ATOM 911 N N . HIS A 1 114 ? -9.057 -9.262 0.435 1.00 97.56 114 HIS A N 1
ATOM 912 C CA . HIS A 1 114 ? -8.733 -9.950 -0.815 1.00 97.56 114 HIS A CA 1
ATOM 913 C C . HIS A 1 114 ? -7.218 -9.989 -1.024 1.00 97.56 114 HIS A C 1
ATOM 915 O O . HIS A 1 114 ? -6.609 -8.979 -1.368 1.00 97.56 114 HIS A O 1
ATOM 921 N N . GLU A 1 115 ? -6.607 -11.165 -0.873 1.00 95.50 115 GLU A N 1
ATOM 922 C CA . GLU A 1 115 ? -5.157 -11.352 -1.076 1.00 95.50 115 GLU A CA 1
ATOM 923 C C . GLU A 1 115 ? -4.720 -11.107 -2.527 1.00 95.50 115 GLU A C 1
ATOM 925 O O . GLU A 1 115 ? -3.604 -10.674 -2.774 1.00 95.50 115 GLU A O 1
ATOM 930 N N . ASN A 1 116 ? -5.614 -11.317 -3.497 1.00 95.75 116 ASN A N 1
ATOM 931 C CA . ASN A 1 116 ? -5.332 -11.060 -4.912 1.00 95.75 116 ASN A CA 1
ATOM 932 C C . ASN A 1 116 ? -5.682 -9.627 -5.349 1.00 95.75 116 ASN A C 1
ATOM 934 O O . ASN A 1 116 ? -5.648 -9.322 -6.541 1.00 95.75 116 ASN A O 1
ATOM 938 N N . PHE A 1 117 ? -6.051 -8.733 -4.424 1.00 97.25 117 PHE A N 1
ATOM 939 C CA . PHE A 1 117 ? -6.446 -7.373 -4.796 1.00 97.25 117 PHE A CA 1
ATOM 940 C C . PHE A 1 117 ? -5.281 -6.601 -5.437 1.00 97.25 117 PHE A C 1
ATOM 942 O O . PHE A 1 117 ? -5.450 -5.926 -6.453 1.00 97.25 117 PHE A O 1
ATOM 949 N N . MET A 1 118 ? -4.077 -6.767 -4.895 1.00 96.50 118 MET A N 1
ATOM 950 C CA . MET A 1 118 ? -2.859 -6.165 -5.422 1.00 96.50 118 MET A CA 1
ATOM 951 C C . MET A 1 118 ? -1.655 -7.096 -5.267 1.00 96.50 118 MET A C 1
ATOM 953 O O . MET A 1 118 ? -1.723 -8.099 -4.561 1.00 96.50 118 MET A O 1
ATOM 957 N N . LEU A 1 119 ? -0.558 -6.734 -5.926 1.00 96.31 119 LEU A N 1
ATOM 958 C CA . LEU A 1 119 ? 0.766 -7.329 -5.795 1.00 96.31 119 LEU A CA 1
ATOM 959 C C . LEU A 1 119 ? 1.836 -6.260 -5.576 1.00 96.31 119 LEU A C 1
ATOM 961 O O . LEU A 1 119 ? 1.677 -5.113 -5.993 1.00 96.31 119 LEU A O 1
ATOM 965 N N . GLN A 1 120 ? 2.941 -6.662 -4.962 1.00 94.69 120 GLN A N 1
ATOM 966 C CA . GLN A 1 120 ? 4.038 -5.813 -4.520 1.00 94.69 120 GLN A CA 1
ATOM 967 C C . GLN A 1 120 ? 5.373 -6.318 -5.091 1.00 94.69 120 GLN A C 1
ATOM 969 O O . GLN A 1 120 ? 6.130 -7.009 -4.400 1.00 94.69 120 GLN A O 1
ATOM 974 N N . PRO A 1 121 ? 5.712 -5.987 -6.350 1.00 95.81 121 PRO A N 1
ATOM 975 C CA . PRO A 1 121 ? 7.056 -6.233 -6.862 1.00 95.81 121 PRO A CA 1
ATOM 976 C C . PRO A 1 121 ? 8.112 -5.516 -5.992 1.00 95.81 121 PRO A C 1
ATOM 978 O O . PRO A 1 121 ? 7.859 -4.412 -5.499 1.00 95.81 121 PRO A O 1
ATOM 981 N N . PRO A 1 122 ? 9.299 -6.115 -5.788 1.00 94.50 122 PRO A N 1
ATOM 982 C CA . PRO A 1 122 ? 9.796 -7.334 -6.436 1.00 94.50 122 PRO A CA 1
ATOM 983 C C . PRO A 1 122 ? 9.406 -8.652 -5.735 1.00 94.50 122 PRO A C 1
ATOM 985 O O . PRO A 1 122 ? 9.914 -9.705 -6.114 1.00 94.50 122 PRO A O 1
ATOM 988 N N . TRP A 1 123 ? 8.564 -8.613 -4.699 1.00 93.94 123 TRP A N 1
ATOM 989 C CA . TRP A 1 123 ? 8.274 -9.774 -3.848 1.00 93.94 123 TRP A CA 1
ATOM 990 C C . TRP A 1 123 ? 7.257 -10.729 -4.466 1.00 93.94 123 TRP A C 1
ATOM 992 O O . TRP A 1 123 ? 7.446 -11.942 -4.434 1.00 93.94 123 TRP A O 1
ATOM 1002 N N . ASP A 1 124 ? 6.203 -10.179 -5.061 1.00 95.44 124 ASP A N 1
ATOM 1003 C CA . ASP A 1 124 ? 5.234 -10.953 -5.829 1.00 95.44 124 ASP A CA 1
ATOM 1004 C C . ASP A 1 124 ? 5.739 -11.136 -7.258 1.00 95.44 124 ASP A C 1
ATOM 1006 O O . ASP A 1 124 ? 5.928 -10.153 -7.973 1.00 95.44 124 ASP A O 1
ATOM 1010 N N . LEU A 1 125 ? 5.974 -12.382 -7.673 1.00 96.56 125 LEU A N 1
ATOM 1011 C CA . LEU A 1 125 ? 6.694 -12.679 -8.916 1.00 96.56 125 LEU A CA 1
ATOM 1012 C C . LEU A 1 125 ? 5.812 -12.592 -10.167 1.00 96.56 125 LEU A C 1
ATOM 1014 O O . LEU A 1 125 ? 6.253 -12.074 -11.194 1.00 96.56 125 LEU A O 1
ATOM 1018 N N . ASP A 1 126 ? 4.566 -13.047 -10.052 1.00 96.62 126 ASP A N 1
ATOM 1019 C CA . ASP A 1 126 ? 3.646 -13.214 -11.178 1.00 96.62 126 ASP A CA 1
ATOM 1020 C C . ASP A 1 126 ? 2.398 -12.342 -11.018 1.00 96.62 126 ASP A C 1
ATOM 1022 O O . ASP A 1 126 ? 1.837 -12.196 -9.919 1.00 96.62 126 ASP A O 1
ATOM 1026 N N . VAL A 1 127 ? 1.924 -11.802 -12.141 1.00 96.62 127 VAL A N 1
ATOM 1027 C CA . VAL A 1 127 ? 0.714 -10.975 -12.205 1.00 96.62 127 VAL A CA 1
ATOM 1028 C C . VAL A 1 127 ? -0.521 -11.850 -11.997 1.00 96.62 127 VAL A C 1
ATOM 1030 O O . VAL A 1 127 ? -1.326 -11.594 -11.098 1.00 96.62 127 VAL A O 1
ATOM 1033 N N . GLY A 1 128 ? -0.645 -12.924 -12.782 1.00 95.38 128 GLY A N 1
ATOM 1034 C CA . GLY A 1 128 ? -1.754 -13.874 -12.698 1.00 95.38 128 GLY A CA 1
ATOM 1035 C C . GLY A 1 128 ? -3.131 -13.196 -12.710 1.00 95.38 128 GLY A C 1
ATOM 1036 O O . GLY A 1 128 ? -3.425 -12.359 -13.560 1.00 95.38 128 GLY A O 1
ATOM 1037 N N . ASN A 1 129 ? -3.979 -13.557 -11.745 1.00 95.06 129 ASN A N 1
ATOM 1038 C CA . ASN A 1 129 ? -5.337 -13.028 -11.573 1.00 95.06 129 ASN A CA 1
ATOM 1039 C C . ASN A 1 129 ? -5.423 -11.800 -10.643 1.00 95.06 129 ASN A C 1
ATOM 1041 O O . ASN A 1 129 ? -6.518 -11.462 -10.191 1.00 95.06 129 ASN A O 1
ATOM 1045 N N . LYS A 1 130 ? -4.295 -11.164 -10.311 1.00 97.12 130 LYS A N 1
ATOM 1046 C CA . LYS A 1 130 ? -4.260 -9.996 -9.420 1.00 97.12 130 LYS A CA 1
ATOM 1047 C C . LYS A 1 130 ? -4.570 -8.716 -10.192 1.00 97.12 130 LYS A C 1
ATOM 1049 O O . LYS A 1 130 ? -4.328 -8.652 -11.394 1.00 97.12 130 LYS A O 1
ATOM 1054 N N . PHE A 1 131 ? -5.097 -7.687 -9.530 1.00 97.62 131 PHE A N 1
ATOM 1055 C CA . PHE A 1 131 ? -5.656 -6.524 -10.242 1.00 97.62 131 PHE A CA 1
ATOM 1056 C C . PHE A 1 131 ? -4.752 -5.296 -10.290 1.00 97.62 131 PHE A C 1
ATOM 1058 O O . PHE A 1 131 ? -4.815 -4.540 -11.260 1.00 97.62 131 PHE A O 1
ATOM 1065 N N . ILE A 1 132 ? -3.932 -5.080 -9.261 1.00 97.81 132 ILE A N 1
ATOM 1066 C CA . ILE A 1 132 ? -3.156 -3.847 -9.091 1.00 97.81 132 ILE A CA 1
ATOM 1067 C C . ILE A 1 132 ? -1.691 -4.176 -8.806 1.00 97.81 132 ILE A C 1
ATOM 1069 O O . ILE A 1 132 ? -1.401 -4.901 -7.862 1.00 97.81 132 ILE A O 1
ATOM 1073 N N . ILE A 1 133 ? -0.755 -3.592 -9.550 1.00 97.69 133 ILE A N 1
ATOM 1074 C CA . ILE A 1 133 ? 0.641 -3.485 -9.112 1.00 97.69 133 ILE A CA 1
ATOM 1075 C C . ILE A 1 133 ? 0.768 -2.274 -8.187 1.00 97.69 133 ILE A C 1
ATOM 1077 O O . ILE A 1 133 ? 0.520 -1.150 -8.623 1.00 97.69 133 ILE A O 1
ATOM 1081 N N . HIS A 1 134 ? 1.202 -2.493 -6.945 1.00 96.25 134 HIS A N 1
ATOM 1082 C CA . HIS A 1 134 ? 1.648 -1.451 -6.017 1.00 96.25 134 HIS A CA 1
ATOM 1083 C C . HIS A 1 134 ? 3.172 -1.356 -6.038 1.00 96.25 134 HIS A C 1
ATOM 1085 O O . HIS A 1 134 ? 3.875 -2.197 -5.476 1.00 96.25 134 HIS A O 1
ATOM 1091 N N . TYR A 1 135 ? 3.710 -0.339 -6.712 1.00 94.25 135 TYR A N 1
ATOM 1092 C CA . TYR A 1 135 ? 5.155 -0.206 -6.940 1.00 94.25 135 TYR A CA 1
ATOM 1093 C C . TYR A 1 135 ? 5.864 0.606 -5.843 1.00 94.25 135 TYR A C 1
ATOM 1095 O O . TYR A 1 135 ? 6.588 1.574 -6.093 1.00 94.25 135 TYR A O 1
ATOM 1103 N N . THR A 1 136 ? 5.678 0.194 -4.590 1.00 90.69 136 THR A N 1
ATOM 1104 C CA . THR A 1 136 ? 6.253 0.889 -3.429 1.00 90.69 136 THR A CA 1
ATOM 1105 C C . THR A 1 136 ? 7.744 0.599 -3.213 1.00 90.69 136 THR A C 1
ATOM 1107 O O . THR A 1 136 ? 8.504 1.490 -2.803 1.00 90.69 136 THR A O 1
ATOM 1110 N N . TYR A 1 137 ? 8.197 -0.622 -3.517 1.00 91.56 137 TYR A N 1
ATOM 1111 C CA . TYR A 1 137 ? 9.572 -1.068 -3.287 1.00 91.56 137 TYR A CA 1
ATOM 1112 C C . TYR A 1 137 ? 10.488 -0.779 -4.479 1.00 91.56 137 TYR A C 1
ATOM 1114 O O . TYR A 1 137 ? 10.060 -0.686 -5.628 1.00 91.56 137 TYR A O 1
ATOM 1122 N N . ALA A 1 138 ? 11.781 -0.623 -4.193 1.00 94.12 138 ALA A N 1
ATOM 1123 C CA . ALA A 1 138 ? 12.789 -0.532 -5.239 1.00 94.12 138 ALA A CA 1
ATOM 1124 C C . ALA A 1 138 ? 13.000 -1.910 -5.883 1.00 94.12 138 ALA A C 1
ATOM 1126 O O . ALA A 1 138 ? 13.113 -2.918 -5.187 1.00 94.12 138 ALA A O 1
ATOM 1127 N N . CYS A 1 139 ? 13.064 -1.933 -7.208 1.00 96.12 139 CYS A N 1
ATOM 1128 C CA . CYS A 1 139 ? 13.369 -3.105 -8.013 1.00 96.12 139 CYS A CA 1
ATOM 1129 C C . CYS A 1 139 ? 14.805 -2.964 -8.519 1.00 96.12 139 CYS A C 1
ATOM 1131 O O . CYS A 1 139 ? 15.029 -2.339 -9.552 1.00 96.12 139 CYS A O 1
ATOM 1133 N N . ASP A 1 140 ? 15.768 -3.490 -7.767 1.00 96.50 140 ASP A N 1
ATOM 1134 C CA . ASP A 1 140 ? 17.199 -3.423 -8.069 1.00 96.50 140 ASP A CA 1
ATOM 1135 C C . ASP A 1 140 ? 17.715 -4.807 -8.471 1.00 96.50 140 ASP A C 1
ATOM 1137 O O . ASP A 1 140 ? 17.615 -5.748 -7.686 1.00 96.50 140 ASP A O 1
ATOM 1141 N N . TYR A 1 141 ? 18.265 -4.936 -9.678 1.00 97.31 141 TYR A N 1
ATOM 1142 C CA . TYR A 1 141 ? 18.708 -6.212 -10.240 1.00 97.31 141 TYR A CA 1
ATOM 1143 C C . TYR A 1 141 ? 20.095 -6.104 -10.868 1.00 97.31 141 TYR A C 1
ATOM 1145 O O . TYR A 1 141 ? 20.469 -5.069 -11.422 1.00 97.31 141 TYR A O 1
ATOM 1153 N N . ASN A 1 142 ? 20.860 -7.190 -10.822 1.00 95.94 142 ASN A N 1
ATOM 1154 C CA . ASN A 1 142 ? 22.056 -7.328 -11.651 1.00 95.94 142 ASN A CA 1
ATOM 1155 C C . ASN A 1 142 ? 21.686 -7.761 -13.084 1.00 95.94 142 ASN A C 1
ATOM 1157 O O . ASN A 1 142 ? 20.544 -8.134 -13.365 1.00 95.94 142 ASN A O 1
ATOM 1161 N N . LEU A 1 143 ? 22.651 -7.757 -14.005 1.00 95.44 143 LEU A N 1
ATOM 1162 C CA . LEU A 1 143 ? 22.426 -8.131 -15.409 1.00 95.44 143 LEU A CA 1
ATOM 1163 C C . LEU A 1 143 ? 22.079 -9.616 -15.623 1.00 95.44 143 LEU A C 1
ATOM 1165 O O . LEU A 1 143 ? 21.677 -9.991 -16.723 1.00 95.44 143 LEU A O 1
ATOM 1169 N N . LYS A 1 144 ? 22.198 -10.457 -14.589 1.00 95.81 144 LYS A N 1
ATOM 1170 C CA . LYS A 1 144 ? 21.746 -11.857 -14.601 1.00 95.81 144 LYS A CA 1
ATOM 1171 C C . LYS A 1 144 ? 20.284 -12.019 -14.162 1.00 95.81 144 LYS A C 1
ATOM 1173 O O . LYS A 1 144 ? 19.791 -13.142 -14.145 1.00 95.81 144 LYS A O 1
ATOM 1178 N N . GLY A 1 145 ? 19.612 -10.924 -13.796 1.00 94.56 145 GLY A N 1
ATOM 1179 C CA . GLY A 1 145 ? 18.233 -10.934 -13.309 1.00 94.56 145 GLY A CA 1
ATOM 1180 C C . GLY A 1 145 ? 18.093 -11.275 -11.825 1.00 94.56 145 GLY A C 1
ATOM 1181 O O . GLY A 1 145 ? 16.997 -11.587 -11.370 1.00 94.56 145 GLY A O 1
ATOM 1182 N N . GLU A 1 146 ? 19.175 -11.196 -11.047 1.00 95.50 146 GLU A N 1
ATOM 1183 C CA . GLU A 1 146 ? 19.167 -11.489 -9.610 1.00 95.50 146 GLU A CA 1
ATOM 1184 C C . GLU A 1 146 ? 18.929 -10.202 -8.803 1.00 95.50 146 GLU A C 1
ATOM 1186 O O . GLU A 1 146 ? 19.573 -9.178 -9.049 1.00 95.50 146 GLU A O 1
ATOM 1191 N N . LEU A 1 147 ? 18.007 -10.250 -7.834 1.00 94.31 147 LEU A N 1
ATOM 1192 C CA . LEU A 1 147 ? 17.651 -9.107 -6.986 1.00 94.31 147 LEU A CA 1
ATOM 1193 C C . LEU A 1 147 ? 18.829 -8.706 -6.079 1.00 94.31 147 LEU A C 1
ATOM 1195 O O . LEU A 1 147 ? 19.338 -9.519 -5.307 1.00 94.31 147 LEU A O 1
ATOM 1199 N N . THR A 1 148 ? 19.225 -7.434 -6.098 1.00 92.12 148 THR A N 1
ATOM 1200 C CA . THR A 1 148 ? 20.322 -6.902 -5.276 1.00 92.12 148 THR A CA 1
ATOM 1201 C C . THR A 1 148 ? 19.783 -6.172 -4.047 1.00 92.12 148 THR A C 1
ATOM 1203 O O . THR A 1 148 ? 19.770 -4.943 -3.982 1.00 92.12 148 THR A O 1
ATOM 1206 N N . TYR A 1 149 ? 19.324 -6.926 -3.043 1.00 81.94 149 TYR A N 1
ATOM 1207 C CA . TYR A 1 149 ? 18.724 -6.350 -1.833 1.00 81.94 149 TYR A CA 1
ATOM 1208 C C . TYR A 1 149 ? 19.664 -5.361 -1.120 1.00 81.94 149 TYR A C 1
ATOM 1210 O O . TYR A 1 149 ? 20.826 -5.662 -0.841 1.00 81.94 149 TYR A O 1
ATOM 1218 N N . GLY A 1 150 ? 19.143 -4.169 -0.813 1.00 81.81 150 GLY A N 1
ATOM 1219 C CA . GLY A 1 150 ? 19.873 -3.121 -0.094 1.00 81.81 150 GLY A CA 1
ATOM 1220 C C . GLY A 1 150 ? 20.996 -2.444 -0.891 1.00 81.81 150 GLY A C 1
ATOM 1221 O O . GLY A 1 150 ? 21.750 -1.662 -0.314 1.00 81.81 150 GLY A O 1
ATOM 1222 N N . LYS A 1 151 ? 21.128 -2.722 -2.195 1.00 90.06 151 LYS A N 1
ATOM 1223 C CA . LYS A 1 151 ? 22.141 -2.127 -3.077 1.00 90.06 151 LYS A CA 1
ATOM 1224 C C . LYS A 1 151 ? 21.500 -1.635 -4.369 1.00 90.06 151 LYS A C 1
ATOM 1226 O O . LYS A 1 151 ? 20.520 -2.204 -4.835 1.00 90.06 151 LYS A O 1
ATOM 1231 N N . ILE A 1 152 ? 22.077 -0.584 -4.948 1.00 91.00 152 ILE A N 1
ATOM 1232 C CA . ILE A 1 152 ? 21.688 -0.128 -6.285 1.00 91.00 152 ILE A CA 1
ATOM 1233 C C . ILE A 1 152 ? 22.128 -1.199 -7.286 1.00 91.00 152 ILE A C 1
ATOM 1235 O O . ILE A 1 152 ? 23.313 -1.533 -7.341 1.00 91.00 152 ILE A O 1
ATOM 1239 N N . GLY A 1 153 ? 21.161 -1.747 -8.020 1.00 92.75 153 GLY A N 1
ATOM 1240 C CA . GLY A 1 153 ? 21.399 -2.748 -9.056 1.00 92.75 153 GLY A CA 1
ATOM 1241 C C . GLY A 1 153 ? 21.995 -2.141 -10.325 1.00 92.75 153 GLY A C 1
ATOM 1242 O O . GLY A 1 153 ? 21.979 -0.926 -10.524 1.00 92.75 153 GLY A O 1
ATOM 1243 N N . GLU A 1 154 ? 22.498 -3.002 -11.209 1.00 96.06 154 GLU A N 1
ATOM 1244 C CA . GLU A 1 154 ? 22.930 -2.604 -12.557 1.00 96.06 154 GLU A CA 1
ATOM 1245 C C . GLU A 1 154 ? 21.729 -2.180 -13.418 1.00 96.06 154 GLU A C 1
ATOM 1247 O O . GLU A 1 154 ? 21.830 -1.265 -14.233 1.00 96.06 154 GLU A O 1
ATOM 1252 N N . TRP A 1 155 ? 20.574 -2.811 -13.194 1.00 97.06 155 TRP A N 1
ATOM 1253 C CA . TRP A 1 155 ? 19.271 -2.339 -13.636 1.00 97.06 155 TRP A CA 1
ATOM 1254 C C . TRP A 1 155 ? 18.416 -1.964 -12.424 1.00 97.06 155 TRP A C 1
ATOM 1256 O O . TRP A 1 155 ? 18.422 -2.661 -11.406 1.00 97.06 155 TRP A O 1
ATOM 1266 N N . ARG A 1 156 ? 17.656 -0.869 -12.531 1.00 95.75 156 ARG A N 1
ATOM 1267 C CA . ARG A 1 156 ? 16.834 -0.362 -11.431 1.00 95.75 156 ARG A CA 1
ATOM 1268 C C . ARG A 1 156 ? 15.541 0.275 -11.915 1.00 95.75 156 ARG A C 1
ATOM 1270 O O . ARG A 1 156 ? 15.561 1.151 -12.775 1.00 95.75 156 ARG A O 1
ATOM 1277 N N . PHE A 1 157 ? 14.455 -0.034 -11.212 1.00 95.69 157 PHE A N 1
ATOM 1278 C CA . PHE A 1 157 ? 13.270 0.813 -11.141 1.00 95.69 157 PHE A CA 1
ATOM 1279 C C . PHE A 1 157 ? 13.003 1.214 -9.685 1.00 95.69 157 PHE A C 1
ATOM 1281 O O . PHE A 1 157 ? 12.771 0.368 -8.824 1.00 95.69 157 PHE A O 1
ATOM 1288 N N . ASN A 1 158 ? 13.025 2.514 -9.382 1.00 94.50 158 ASN A N 1
ATOM 1289 C CA . ASN A 1 158 ? 12.609 3.032 -8.079 1.00 94.50 158 ASN A CA 1
ATOM 1290 C C . ASN A 1 158 ? 11.880 4.362 -8.256 1.00 94.50 158 ASN A C 1
ATOM 1292 O O . ASN A 1 158 ? 12.483 5.340 -8.692 1.00 94.50 158 ASN A O 1
ATOM 1296 N N . LYS A 1 159 ? 10.611 4.431 -7.834 1.00 91.19 159 LYS A N 1
ATOM 1297 C CA . LYS A 1 159 ? 9.809 5.662 -7.920 1.00 91.19 159 LYS A CA 1
ATOM 1298 C C . LYS A 1 159 ? 10.449 6.863 -7.212 1.00 91.19 159 LYS A C 1
ATOM 1300 O O . LYS A 1 159 ? 10.264 7.997 -7.630 1.00 91.19 159 LYS A O 1
ATOM 1305 N N . ARG A 1 160 ? 11.259 6.623 -6.173 1.00 92.00 160 ARG A N 1
ATOM 1306 C CA . ARG A 1 160 ? 11.974 7.672 -5.420 1.00 92.00 160 ARG A CA 1
ATOM 1307 C C . ARG A 1 160 ? 13.092 8.336 -6.231 1.00 92.00 160 ARG A C 1
ATOM 1309 O O . ARG A 1 160 ? 13.615 9.358 -5.809 1.00 92.00 160 ARG A O 1
ATOM 1316 N N . SER A 1 161 ? 13.450 7.788 -7.390 1.00 91.56 161 SER A N 1
ATOM 1317 C CA . SER A 1 161 ? 14.324 8.459 -8.358 1.00 91.56 161 SER A CA 1
ATOM 1318 C C . SER A 1 161 ? 13.596 9.553 -9.154 1.00 91.56 161 SER A C 1
ATOM 1320 O O . SER A 1 161 ? 14.249 10.312 -9.862 1.00 91.56 161 SER A O 1
ATOM 1322 N N . TYR A 1 162 ? 12.270 9.658 -9.020 1.00 90.00 162 TYR A N 1
ATOM 1323 C CA . TYR A 1 162 ? 11.398 10.539 -9.800 1.00 90.00 162 TYR A CA 1
ATOM 1324 C C . TYR A 1 162 ? 10.517 11.411 -8.881 1.00 90.00 162 TYR A C 1
ATOM 1326 O O . TYR A 1 162 ? 9.323 11.573 -9.100 1.00 90.00 162 TYR A O 1
ATOM 1334 N N . LEU A 1 163 ? 11.086 11.942 -7.789 1.00 88.56 163 LEU A N 1
ATOM 1335 C CA . LEU A 1 163 ? 10.329 12.756 -6.819 1.00 88.56 163 LEU A CA 1
ATOM 1336 C C . LEU A 1 163 ? 10.003 14.164 -7.327 1.00 88.56 163 LEU A C 1
ATOM 1338 O O . LEU A 1 163 ? 9.017 14.756 -6.905 1.00 88.56 163 LEU A O 1
ATOM 1342 N N . THR A 1 164 ? 10.837 14.706 -8.211 1.00 87.25 164 THR A N 1
ATOM 1343 C CA . THR A 1 164 ? 10.710 16.075 -8.734 1.00 87.25 164 THR A CA 1
ATOM 1344 C C . THR A 1 164 ? 10.113 16.111 -10.138 1.00 87.25 164 THR A C 1
ATOM 1346 O O . THR A 1 164 ? 10.209 17.133 -10.811 1.00 87.25 164 THR A O 1
ATOM 1349 N N . GLY A 1 165 ? 9.574 14.989 -10.622 1.00 86.06 165 GLY A N 1
ATOM 1350 C CA . GLY A 1 165 ? 9.056 14.891 -11.979 1.00 86.06 165 GLY A CA 1
ATOM 1351 C C . GLY A 1 165 ? 8.720 13.476 -12.424 1.00 86.06 165 GLY A C 1
ATOM 1352 O O . GLY A 1 165 ? 9.154 12.533 -11.769 1.00 86.06 165 GLY A O 1
ATOM 1353 N N . PRO A 1 166 ? 7.985 13.281 -13.535 1.00 88.69 166 PRO A N 1
ATOM 1354 C CA . PRO A 1 166 ? 7.675 11.950 -14.005 1.00 88.69 166 PRO A CA 1
ATOM 1355 C C . PRO A 1 166 ? 8.932 11.208 -14.481 1.00 88.69 166 PRO A C 1
ATOM 1357 O O . PRO A 1 166 ? 9.926 11.836 -14.870 1.00 88.69 166 PRO A O 1
ATOM 1360 N N . PRO A 1 167 ? 8.884 9.864 -14.510 1.00 91.12 167 PRO A N 1
ATOM 1361 C CA . PRO A 1 167 ? 9.931 9.072 -15.136 1.00 91.12 167 PRO A CA 1
ATOM 1362 C C . PRO A 1 167 ? 10.082 9.427 -16.626 1.00 91.12 167 PRO A C 1
ATOM 1364 O O . PRO A 1 167 ? 9.095 9.778 -17.283 1.00 91.12 167 PRO A O 1
ATOM 1367 N N . PRO A 1 168 ? 11.300 9.323 -17.187 1.00 91.75 168 PRO A N 1
ATOM 1368 C CA . PRO A 1 168 ? 11.508 9.528 -18.613 1.00 91.75 168 PRO A CA 1
ATOM 1369 C C . PRO A 1 168 ? 10.768 8.462 -19.429 1.00 91.75 168 PRO A C 1
ATOM 1371 O O . PRO A 1 168 ? 10.522 7.350 -18.959 1.00 91.75 168 PRO A O 1
ATOM 1374 N N . LYS A 1 169 ? 10.448 8.799 -20.680 1.00 93.56 169 LYS A N 1
ATOM 1375 C CA . LYS A 1 169 ? 9.936 7.828 -21.653 1.00 93.56 169 LYS A CA 1
ATOM 1376 C C . LYS A 1 169 ? 10.984 6.755 -21.945 1.00 93.56 169 LYS A C 1
ATOM 1378 O O . LYS A 1 169 ? 12.182 7.027 -21.889 1.00 93.56 169 LYS A O 1
ATOM 1383 N N . ASN A 1 170 ? 10.520 5.580 -22.369 1.00 93.94 170 ASN A N 1
ATOM 1384 C CA . ASN A 1 170 ? 11.363 4.475 -22.840 1.00 93.94 170 ASN A CA 1
ATOM 1385 C C . ASN A 1 170 ? 12.376 3.987 -21.790 1.00 93.94 170 ASN A C 1
ATOM 1387 O O . ASN A 1 170 ? 13.558 3.810 -22.086 1.00 93.94 170 ASN A O 1
ATOM 1391 N N . LEU A 1 171 ? 11.911 3.749 -20.562 1.00 96.25 171 LEU A N 1
ATOM 1392 C CA . LEU A 1 171 ? 12.683 3.030 -19.553 1.00 96.25 171 LEU A CA 1
ATOM 1393 C C . LEU A 1 171 ? 13.153 1.685 -20.116 1.00 96.25 171 LEU A C 1
ATOM 1395 O O . LEU A 1 171 ? 12.391 0.981 -20.788 1.00 96.25 171 LEU A O 1
ATOM 1399 N N . SER A 1 172 ? 14.400 1.315 -19.828 1.00 97.06 172 SER A N 1
ATOM 1400 C CA . SER A 1 172 ? 14.925 0.010 -20.219 1.00 97.06 172 SER A CA 1
ATOM 1401 C C . SER A 1 172 ? 14.130 -1.100 -19.538 1.00 97.06 172 SER A C 1
ATOM 1403 O O . SER A 1 172 ? 13.842 -1.036 -18.341 1.00 97.06 172 SER A O 1
ATOM 1405 N N . LEU A 1 173 ? 13.784 -2.139 -20.300 1.00 97.94 173 LEU A N 1
ATOM 1406 C CA . LEU A 1 173 ? 13.219 -3.351 -19.719 1.00 97.94 173 LEU A CA 1
ATOM 1407 C C . LEU A 1 173 ? 14.252 -4.023 -18.803 1.00 97.94 173 LEU A C 1
ATOM 1409 O O . LEU A 1 173 ? 15.456 -3.911 -19.063 1.00 97.94 173 LEU A O 1
ATOM 1413 N N . PRO A 1 174 ? 13.799 -4.714 -17.744 1.00 97.38 174 PRO A N 1
ATOM 1414 C CA . PRO A 1 174 ? 14.709 -5.427 -16.866 1.00 97.38 174 PRO A CA 1
ATOM 1415 C C . PRO A 1 174 ? 15.429 -6.577 -17.595 1.00 97.38 174 PRO A C 1
ATOM 1417 O O . PRO A 1 174 ? 14.927 -7.071 -18.612 1.00 97.38 174 PRO A O 1
ATOM 1420 N N . PRO A 1 175 ? 16.591 -7.025 -17.083 1.00 97.06 175 PRO A N 1
ATOM 1421 C CA . PRO A 1 175 ? 17.319 -8.171 -17.617 1.00 97.06 175 PRO A CA 1
ATOM 1422 C C . PRO A 1 175 ? 16.486 -9.457 -17.656 1.00 97.06 175 PRO A C 1
ATOM 1424 O O . PRO A 1 175 ? 15.490 -9.612 -16.947 1.00 97.06 175 PRO A O 1
ATOM 1427 N N . HIS A 1 176 ? 16.931 -10.423 -18.460 1.00 95.81 176 HIS A N 1
ATOM 1428 C CA . HIS A 1 176 ? 16.338 -11.758 -18.460 1.00 95.81 176 HIS A CA 1
ATOM 1429 C C . HIS A 1 176 ? 16.446 -12.397 -17.064 1.00 95.81 176 HIS A C 1
ATOM 1431 O O . HIS A 1 176 ? 17.472 -12.264 -16.404 1.00 95.81 176 HIS A O 1
ATOM 1437 N N . GLY A 1 177 ? 15.403 -13.110 -16.633 1.00 93.94 177 GLY A N 1
ATOM 1438 C CA . GLY A 1 177 ? 15.330 -13.739 -15.307 1.00 93.94 177 GLY A CA 1
ATOM 1439 C C . GLY A 1 177 ? 14.649 -12.884 -14.235 1.00 93.94 177 GLY A C 1
ATOM 1440 O O . GLY A 1 177 ? 14.310 -13.408 -13.178 1.00 93.94 177 GLY A O 1
ATOM 1441 N N . VAL A 1 178 ? 14.384 -11.602 -14.513 1.00 97.00 178 VAL A N 1
ATOM 1442 C CA . VAL A 1 178 ? 13.585 -10.747 -13.626 1.00 97.00 178 VAL A CA 1
ATOM 1443 C C . VAL A 1 178 ? 12.101 -11.166 -13.657 1.00 97.00 178 VAL A C 1
ATOM 1445 O O . VAL A 1 178 ? 11.606 -11.512 -14.734 1.00 97.00 178 VAL A O 1
ATOM 1448 N N . PRO A 1 179 ? 11.377 -11.127 -12.517 1.00 97.19 179 PRO A N 1
ATOM 1449 C CA . PRO A 1 179 ? 9.989 -11.582 -12.439 1.00 97.19 179 PRO A CA 1
ATOM 1450 C C . PRO A 1 179 ? 9.022 -10.859 -13.382 1.00 97.19 179 PRO A C 1
ATOM 1452 O O . PRO A 1 179 ? 9.196 -9.674 -13.694 1.00 97.19 179 PRO A O 1
ATOM 1455 N N . GLU A 1 180 ? 7.958 -11.563 -13.779 1.00 97.56 180 GLU A N 1
ATOM 1456 C CA . GLU A 1 180 ? 6.909 -11.054 -14.670 1.00 97.56 180 GLU A CA 1
ATOM 1457 C C . GLU A 1 180 ? 6.312 -9.742 -14.149 1.00 97.56 180 GLU A C 1
ATOM 1459 O O . GLU A 1 180 ? 6.142 -8.795 -14.916 1.00 97.56 180 GLU A O 1
ATOM 1464 N N . SER A 1 181 ? 6.044 -9.650 -12.847 1.00 97.75 181 SER A N 1
ATOM 1465 C CA . SER A 1 181 ? 5.458 -8.463 -12.219 1.00 97.75 181 SER A CA 1
ATOM 1466 C C . SER A 1 181 ? 6.283 -7.189 -12.437 1.00 97.75 181 SER A C 1
ATOM 1468 O O . SER A 1 181 ? 5.727 -6.126 -12.721 1.00 97.75 181 SER A O 1
ATOM 1470 N N . VAL A 1 182 ? 7.613 -7.287 -12.362 1.00 97.94 182 VAL A N 1
ATOM 1471 C CA . VAL A 1 182 ? 8.539 -6.164 -12.574 1.00 97.94 182 VAL A CA 1
ATOM 1472 C C . VAL A 1 182 ? 8.620 -5.816 -14.059 1.00 97.94 182 VAL A C 1
ATOM 1474 O O . VAL A 1 182 ? 8.608 -4.639 -14.424 1.00 97.94 182 VAL A O 1
ATOM 1477 N N . VAL A 1 183 ? 8.651 -6.826 -14.934 1.00 98.12 183 VAL A N 1
ATOM 1478 C CA . VAL A 1 183 ? 8.594 -6.621 -16.389 1.00 98.12 183 VAL A CA 1
ATOM 1479 C C . VAL A 1 183 ? 7.304 -5.888 -16.770 1.00 98.12 183 VAL A C 1
ATOM 1481 O O . VAL A 1 183 ? 7.347 -4.919 -17.532 1.00 98.12 183 VAL A O 1
ATOM 1484 N N . GLN A 1 184 ? 6.163 -6.323 -16.229 1.00 98.19 184 GLN A N 1
ATOM 1485 C CA . GLN A 1 184 ? 4.852 -5.741 -16.503 1.00 98.19 184 GLN A CA 1
ATOM 1486 C C . GLN A 1 184 ? 4.753 -4.303 -15.988 1.00 98.19 184 GLN A C 1
ATOM 1488 O O . GLN A 1 184 ? 4.298 -3.432 -16.728 1.00 98.19 184 GLN A O 1
ATOM 1493 N N . LEU A 1 185 ? 5.247 -4.031 -14.775 1.00 97.75 185 LEU A N 1
ATOM 1494 C CA . LEU A 1 185 ? 5.351 -2.678 -14.222 1.00 97.75 185 LEU A CA 1
ATOM 1495 C C . LEU A 1 185 ? 6.038 -1.724 -15.210 1.00 97.75 185 LEU A C 1
ATOM 1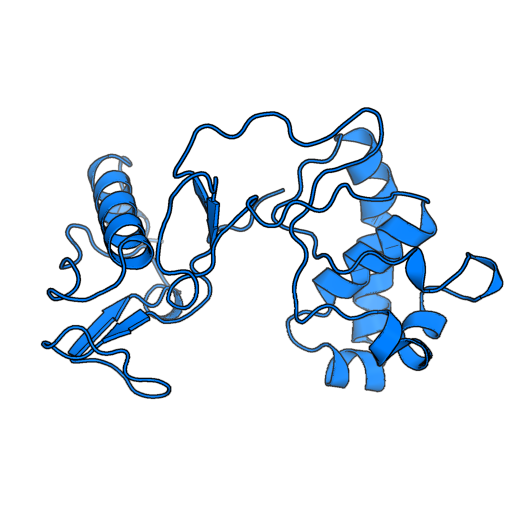497 O O . LEU A 1 185 ? 5.484 -0.685 -15.564 1.00 97.75 185 LEU A O 1
ATOM 1501 N N . VAL A 1 186 ? 7.222 -2.090 -15.703 1.00 97.81 186 VAL A N 1
ATOM 1502 C CA . VAL A 1 186 ? 8.012 -1.223 -16.591 1.00 97.81 186 VAL A CA 1
ATOM 1503 C C . VAL A 1 186 ? 7.343 -1.061 -17.955 1.00 97.81 186 VAL A C 1
ATOM 1505 O O . VAL A 1 186 ? 7.314 0.047 -18.492 1.00 97.81 186 VAL A O 1
ATOM 1508 N N . LYS A 1 187 ? 6.759 -2.132 -18.509 1.00 98.00 187 LYS A N 1
ATOM 1509 C CA . LYS A 1 187 ? 5.990 -2.064 -19.763 1.00 98.00 187 LYS A CA 1
ATOM 1510 C C . LYS A 1 187 ? 4.832 -1.076 -19.661 1.00 98.00 187 LYS A C 1
ATOM 1512 O O . LYS A 1 187 ? 4.673 -0.253 -20.556 1.00 98.00 187 LYS A O 1
ATOM 1517 N N . MET A 1 188 ? 4.075 -1.120 -18.569 1.00 97.12 188 MET A N 1
ATOM 1518 C CA . MET A 1 188 ? 2.922 -0.243 -18.372 1.00 97.12 188 MET A CA 1
ATOM 1519 C C . MET A 1 188 ? 3.319 1.200 -18.080 1.00 97.12 188 MET A C 1
ATOM 1521 O O . MET A 1 188 ? 2.671 2.119 -18.573 1.00 97.12 188 MET A O 1
ATOM 1525 N N . VAL A 1 189 ? 4.415 1.426 -17.348 1.00 95.81 189 VAL A N 1
ATOM 1526 C CA . VAL A 1 189 ? 4.983 2.775 -17.212 1.00 95.81 189 VAL A CA 1
ATOM 1527 C C . VAL A 1 189 ? 5.383 3.312 -18.588 1.00 95.81 189 VAL A C 1
ATOM 1529 O O . VAL A 1 189 ? 5.006 4.428 -18.937 1.00 95.81 189 VAL A O 1
ATOM 1532 N N . ASN A 1 190 ? 6.072 2.517 -19.409 1.00 97.19 190 ASN A N 1
ATOM 1533 C CA . ASN A 1 190 ? 6.447 2.920 -20.765 1.00 97.19 190 ASN A CA 1
ATOM 1534 C C . ASN A 1 190 ? 5.229 3.214 -21.647 1.00 97.19 190 ASN A C 1
ATOM 1536 O O . ASN A 1 190 ? 5.197 4.258 -22.296 1.00 97.19 190 ASN A O 1
ATOM 1540 N N . GLU A 1 191 ? 4.212 2.354 -21.625 1.00 96.50 191 GLU A N 1
ATOM 1541 C CA . GLU A 1 191 ? 2.946 2.576 -22.325 1.00 96.50 191 GLU A CA 1
ATOM 1542 C C . GLU A 1 191 ? 2.283 3.888 -21.884 1.00 96.50 191 GLU A C 1
ATOM 1544 O O . GLU A 1 191 ? 1.928 4.713 -22.726 1.00 96.50 191 GLU A O 1
ATOM 1549 N N . ALA A 1 192 ? 2.169 4.128 -20.576 1.00 94.12 192 ALA A N 1
ATOM 1550 C CA . ALA A 1 192 ? 1.583 5.351 -20.042 1.00 94.12 192 ALA A CA 1
ATOM 1551 C C . ALA A 1 192 ? 2.383 6.591 -20.470 1.00 94.12 192 ALA A C 1
ATOM 1553 O O . ALA A 1 192 ? 1.816 7.535 -21.019 1.00 94.12 192 ALA A O 1
ATOM 1554 N N . THR A 1 193 ? 3.708 6.578 -20.296 1.00 93.75 193 THR A N 1
ATOM 1555 C CA . THR A 1 193 ? 4.573 7.716 -20.660 1.00 93.75 193 THR A CA 1
ATOM 1556 C C . THR A 1 193 ? 4.537 8.027 -22.160 1.00 93.75 193 THR A C 1
ATOM 1558 O O . THR A 1 193 ? 4.678 9.186 -22.552 1.00 93.75 193 THR A O 1
ATOM 1561 N N . ALA A 1 194 ? 4.322 7.018 -23.011 1.00 95.12 194 ALA A N 1
ATOM 1562 C CA . ALA A 1 194 ? 4.203 7.190 -24.455 1.00 95.12 194 ALA A CA 1
ATOM 1563 C C . ALA A 1 194 ? 2.862 7.816 -24.871 1.00 95.12 194 ALA A C 1
ATOM 1565 O O . ALA A 1 194 ? 2.823 8.568 -25.845 1.00 95.12 194 ALA A O 1
ATOM 1566 N N . ASN A 1 195 ? 1.784 7.528 -24.135 1.00 95.31 195 ASN A N 1
ATOM 1567 C CA . ASN A 1 195 ? 0.420 7.884 -24.530 1.00 95.31 195 ASN A CA 1
ATOM 1568 C C . ASN A 1 195 ? -0.171 9.084 -23.774 1.00 95.31 195 ASN A C 1
ATOM 1570 O O . ASN A 1 195 ? -1.113 9.702 -24.268 1.00 95.31 195 ASN A O 1
ATOM 1574 N N . ILE A 1 196 ? 0.362 9.453 -22.604 1.00 92.75 196 ILE A N 1
ATOM 1575 C CA . ILE A 1 196 ? -0.111 10.625 -21.857 1.00 92.75 196 ILE A CA 1
ATOM 1576 C C . ILE A 1 196 ? 0.388 11.911 -22.546 1.00 92.75 196 ILE A C 1
ATOM 1578 O O . ILE A 1 196 ? 1.600 12.136 -22.651 1.00 92.75 196 ILE A O 1
ATOM 1582 N N . PRO A 1 197 ? -0.516 12.801 -23.006 1.00 92.06 197 PRO A N 1
ATOM 1583 C CA . PRO A 1 197 ? -0.118 14.054 -23.634 1.00 92.06 197 PRO A CA 1
ATOM 1584 C C . PRO A 1 197 ? 0.712 14.919 -22.688 1.00 92.06 197 PRO A C 1
ATOM 1586 O O . PRO A 1 197 ? 0.479 14.937 -21.482 1.00 92.06 197 PRO A O 1
ATOM 1589 N N . LYS A 1 198 ? 1.643 15.701 -23.248 1.00 89.19 198 LYS A N 1
ATOM 1590 C CA . LYS A 1 198 ? 2.449 16.680 -22.495 1.00 89.19 198 LYS A CA 1
ATOM 1591 C C . LYS A 1 198 ? 3.344 16.076 -21.397 1.00 89.19 198 LYS A C 1
ATOM 1593 O O . LYS A 1 198 ? 3.859 16.840 -20.582 1.00 89.19 198 LYS A O 1
ATOM 1598 N N . TRP A 1 199 ? 3.611 14.765 -21.426 1.00 90.31 199 TRP A N 1
ATOM 1599 C CA . TRP A 1 199 ? 4.439 14.065 -20.433 1.00 90.31 199 TRP A CA 1
ATOM 1600 C C . TRP A 1 199 ? 5.770 14.772 -20.126 1.00 90.31 199 TRP A C 1
ATOM 1602 O O . TRP A 1 199 ? 6.059 15.086 -18.976 1.00 90.31 199 TRP A O 1
ATOM 1612 N N . ASP A 1 200 ? 6.526 15.140 -21.165 1.00 83.12 200 ASP A N 1
ATOM 1613 C CA . ASP A 1 200 ? 7.854 15.763 -21.018 1.00 83.12 200 ASP A CA 1
ATOM 1614 C C . ASP A 1 200 ? 7.796 17.220 -20.515 1.00 83.12 200 ASP A C 1
ATOM 1616 O O . ASP A 1 200 ? 8.809 17.796 -20.119 1.00 83.12 200 ASP A O 1
ATOM 1620 N N . SER A 1 201 ? 6.613 17.841 -20.541 1.00 80.50 201 SER A N 1
ATOM 1621 C CA . SER A 1 201 ? 6.397 19.216 -20.071 1.00 80.50 201 SER A CA 1
ATOM 1622 C C . SER A 1 201 ? 5.855 19.305 -18.646 1.00 80.50 201 SER A C 1
ATOM 1624 O O . SER A 1 201 ? 5.778 20.408 -18.114 1.00 80.50 201 SER A O 1
ATOM 1626 N N . LEU A 1 202 ? 5.547 18.171 -18.004 1.00 72.38 202 LEU A N 1
ATOM 1627 C CA . LEU A 1 202 ? 5.086 18.130 -16.610 1.00 72.38 202 LEU A CA 1
ATOM 1628 C C . LEU A 1 202 ? 6.159 18.601 -15.601 1.00 72.38 202 LEU A C 1
ATOM 1630 O O . LEU A 1 202 ? 5.828 18.847 -14.451 1.00 72.38 202 LEU A O 1
ATOM 1634 N N . ASN A 1 203 ? 7.410 18.793 -16.044 1.00 60.38 203 ASN A N 1
ATOM 1635 C CA . ASN A 1 203 ? 8.555 19.248 -15.236 1.00 60.38 203 ASN A CA 1
ATOM 1636 C C . ASN A 1 203 ? 8.945 20.717 -15.422 1.00 60.38 203 ASN A C 1
ATOM 1638 O O . ASN A 1 203 ? 10.039 21.116 -15.027 1.00 60.38 203 ASN A O 1
ATOM 1642 N N . ARG A 1 204 ? 8.111 21.523 -16.083 1.00 49.75 204 ARG A N 1
ATOM 1643 C CA . ARG A 1 204 ? 8.397 22.946 -16.308 1.00 49.75 204 ARG A CA 1
ATOM 1644 C C . ARG A 1 204 ? 7.408 23.823 -15.543 1.00 49.75 204 ARG A C 1
ATOM 1646 O O . ARG A 1 204 ? 6.583 24.491 -16.161 1.00 49.75 204 ARG A O 1
ATOM 1653 N N . SER A 1 205 ? 7.495 23.811 -14.217 1.00 44.62 205 SER A N 1
ATOM 1654 C CA . SER A 1 205 ? 6.875 24.815 -13.342 1.00 44.62 205 SER A CA 1
ATOM 1655 C C . SER A 1 205 ? 7.728 25.028 -12.108 1.00 44.62 205 SER A C 1
ATOM 1657 O O . SER A 1 205 ? 8.010 24.000 -11.453 1.00 44.62 205 SER A O 1
#

Foldseek 3Di:
DADPQKDFPDDDDLPADDQAKAFAQDPPQDQPVVVVLLCVLQPVVLDDSPLQGNGFPPPMGGDPVLCVQLVVQLVVQLVVLCVVVVSCVVCPPNSSGSSSSSSCSSVSHHHDHDNLQEDEPPVDQDNPSHTIYRDADKQAAELVQHGDPPDHHPAIDDCVVAPQAQDDADRDAHHPNRGPSSNSSVVVSNVCCVPPPCRVVRNPD

Sequence (205 aa):
MAEPDHIFVNPLPNLAYGTRPAGYPFFYIRPAKHEKIIRKFYPEEKGPITDVDPIGNSPVIIQKSLLEEIAPTWVNVSLQMKDYPEADETFGWVLEMYAYAVASALHGVRHILHENFMLQPPWDLDVGNKFIIHYTYACDYNLKGELTYGKIGEWRFNKRSYLTGPPPKNLSLPPHGVPESVVQLVKMVNEATANIPKWDSLNRS

Secondary structure (DSSP, 8-state):
---TTEEE-S------BTTB-EE---TT--GGGGHHHHTTTS-GGG--GGGS-S--SSSEE--HHHHHHHHHHHHHHHHHHHHSHHHHHHHGGGHHHHHHHHHHHHTT---EE-TTSEE-TTT----TT--EEE--S-EEE-TTS-B-TTS--SEEE-GGGGTTSPPPSSPPPPPTTS-HHHHHHHHHHHHHHHHSTTGGGTT--

InterPro domains:
  IPR044845 Glycosyltransferase HPAT/SRGT1-like [PTHR31485] (1-201)
  IPR056508 Hydroxyproline O-arabinosyltransferase-like domain [PF23452] (1-200)

Radius of gyration: 19.07 Å; chains: 1; bounding box: 46×39×50 Å

Organism: Abrus precatorius (NCBI:txid3816)